Protein AF-A0A7D9HT99-F1 (afdb_monomer)

Structure (mmCIF, N/CA/C/O backbone):
data_AF-A0A7D9HT99-F1
#
_entry.id   AF-A0A7D9HT99-F1
#
loop_
_atom_site.group_PDB
_atom_site.id
_atom_site.type_symbol
_atom_site.label_atom_id
_atom_site.label_alt_id
_atom_site.label_comp_id
_atom_site.label_asym_id
_atom_site.label_entity_id
_atom_site.label_seq_id
_atom_site.pdbx_PDB_ins_code
_atom_site.Cartn_x
_atom_site.Cartn_y
_atom_site.Cartn_z
_atom_site.occupancy
_atom_site.B_iso_or_equiv
_atom_site.auth_seq_id
_atom_site.auth_comp_id
_atom_site.auth_asym_id
_atom_site.auth_atom_id
_atom_site.pdbx_PDB_model_num
ATOM 1 N N . MET A 1 1 ? -4.861 15.176 -26.074 1.00 65.81 1 MET A N 1
ATOM 2 C CA . MET A 1 1 ? -3.950 14.518 -27.042 1.00 65.81 1 MET A CA 1
ATOM 3 C C . MET A 1 1 ? -4.703 14.414 -28.364 1.00 65.81 1 MET A C 1
ATOM 5 O O . MET A 1 1 ? -5.918 14.499 -28.277 1.00 65.81 1 MET A O 1
ATOM 9 N N . PRO A 1 2 ? -4.042 14.356 -29.538 1.00 83.00 2 PRO A N 1
ATOM 10 C CA . PRO A 1 2 ? -4.743 14.162 -30.819 1.00 83.00 2 PRO A CA 1
ATOM 11 C C . PRO A 1 2 ? -5.580 12.874 -30.803 1.00 83.00 2 PRO A C 1
ATOM 13 O O . PRO A 1 2 ? -5.265 11.968 -30.028 1.00 83.00 2 PRO A O 1
ATOM 16 N N . ASP A 1 3 ? -6.618 12.802 -31.634 1.00 78.31 3 ASP A N 1
ATOM 17 C CA . ASP A 1 3 ? -7.576 11.690 -31.632 1.00 78.31 3 ASP A CA 1
ATOM 18 C C . ASP A 1 3 ? -7.168 10.576 -32.605 1.00 78.31 3 ASP A C 1
ATOM 20 O O . ASP A 1 3 ? -7.590 9.427 -32.445 1.00 78.31 3 ASP A O 1
ATOM 24 N N . ARG A 1 4 ? -6.332 10.886 -33.609 1.00 72.38 4 ARG A N 1
ATOM 25 C CA . ARG A 1 4 ? -5.836 9.915 -34.599 1.00 72.38 4 ARG A CA 1
ATOM 26 C C . ARG A 1 4 ? -4.344 10.105 -34.927 1.00 72.38 4 ARG A C 1
ATOM 28 O O . ARG A 1 4 ? -3.817 11.209 -34.765 1.00 72.38 4 ARG A O 1
ATOM 35 N N . PRO A 1 5 ? -3.651 9.051 -35.410 1.00 71.19 5 PRO A N 1
ATOM 36 C CA . PRO A 1 5 ? -2.285 9.167 -35.921 1.00 71.19 5 PRO A CA 1
ATOM 37 C C . PRO A 1 5 ? -2.169 10.227 -37.019 1.00 71.19 5 PRO A C 1
ATOM 39 O O . PRO A 1 5 ? -3.066 10.345 -37.853 1.00 71.19 5 PRO A O 1
ATOM 42 N N . TRP A 1 6 ? -1.056 10.964 -37.024 1.00 76.38 6 TRP A N 1
ATOM 43 C CA . TRP A 1 6 ? -0.695 11.973 -38.036 1.00 76.38 6 TRP A CA 1
ATOM 44 C C . TRP A 1 6 ? -1.570 13.233 -38.079 1.00 76.38 6 TRP A C 1
ATOM 46 O O . TRP A 1 6 ? -1.327 14.121 -38.890 1.00 76.38 6 TRP A O 1
ATOM 56 N N . GLU A 1 7 ? -2.540 13.368 -37.176 1.00 74.62 7 GLU A N 1
ATOM 57 C CA . GLU A 1 7 ? -3.384 14.564 -37.065 1.00 74.62 7 GLU A CA 1
ATOM 58 C C . GLU A 1 7 ? -2.599 15.779 -36.546 1.00 74.62 7 GLU A C 1
ATOM 60 O O . GLU A 1 7 ? -2.781 16.909 -36.999 1.00 74.62 7 GLU A O 1
ATOM 65 N N . LYS A 1 8 ? -1.697 15.550 -35.586 1.00 77.25 8 LYS A N 1
ATOM 66 C CA . LYS A 1 8 ? -0.827 16.585 -35.030 1.00 77.25 8 LYS A CA 1
ATOM 67 C C . LYS A 1 8 ? 0.590 16.067 -34.936 1.00 77.25 8 LYS A C 1
ATOM 69 O O . LYS A 1 8 ? 0.859 15.073 -34.268 1.00 77.25 8 LYS A O 1
ATOM 74 N N . VAL A 1 9 ? 1.511 16.800 -35.537 1.00 83.06 9 VAL A N 1
ATOM 75 C CA . VAL A 1 9 ? 2.904 16.390 -35.666 1.00 83.06 9 VAL A CA 1
ATOM 76 C C . VAL A 1 9 ? 3.808 17.488 -35.111 1.00 83.06 9 VAL A C 1
ATOM 78 O O . VAL A 1 9 ? 3.486 18.674 -35.180 1.00 83.06 9 VAL A O 1
ATOM 81 N N . LYS A 1 10 ? 4.920 17.090 -34.496 1.00 82.19 10 LYS A N 1
ATOM 82 C CA . LYS A 1 10 ? 5.995 17.986 -34.060 1.00 82.19 10 LYS A CA 1
ATOM 83 C C . LYS A 1 10 ? 7.161 17.826 -35.011 1.00 82.19 10 LYS A C 1
ATOM 85 O O . LYS A 1 10 ? 7.625 16.712 -35.205 1.00 82.19 10 LYS A O 1
ATOM 90 N N . VAL A 1 11 ? 7.622 18.933 -35.564 1.00 85.12 11 VAL A N 1
ATOM 91 C CA . VAL A 1 11 ? 8.713 18.951 -36.532 1.00 85.12 11 VAL A CA 1
ATOM 92 C C . VAL A 1 11 ? 9.866 19.739 -35.936 1.00 85.12 11 VAL A C 1
ATOM 94 O O . VAL A 1 11 ? 9.637 20.811 -35.377 1.00 85.12 11 VAL A O 1
ATOM 97 N N . ASP A 1 12 ? 11.075 19.203 -36.038 1.00 86.88 12 ASP A N 1
ATOM 98 C CA . ASP A 1 12 ? 12.291 19.862 -35.573 1.00 86.88 12 ASP A CA 1
ATOM 99 C C . ASP A 1 12 ? 13.467 19.577 -36.514 1.00 86.88 12 ASP A C 1
ATOM 101 O O . ASP A 1 12 ? 13.464 18.588 -37.251 1.00 86.88 12 ASP A O 1
ATOM 105 N N . PHE A 1 13 ? 14.477 20.443 -36.489 1.00 83.06 13 PHE A N 1
ATOM 106 C CA . PHE A 1 13 ? 15.716 20.264 -37.238 1.00 83.06 13 PHE A CA 1
ATOM 107 C C . PHE A 1 13 ? 16.875 20.014 -36.281 1.00 83.06 13 PHE A C 1
ATOM 109 O O . PHE A 1 13 ? 17.112 20.776 -35.349 1.00 83.06 13 PHE A O 1
ATOM 116 N N . TYR A 1 14 ? 17.661 18.986 -36.571 1.00 81.38 14 TYR A N 1
ATOM 117 C CA . TYR A 1 14 ? 18.903 18.700 -35.875 1.00 81.38 14 TYR A CA 1
ATOM 118 C C . TYR A 1 14 ? 20.095 18.937 -36.807 1.00 81.38 14 TYR A C 1
ATOM 120 O O . TYR A 1 14 ? 20.209 18.316 -37.864 1.00 81.38 14 TYR A O 1
ATOM 128 N N . GLY A 1 15 ? 20.978 19.866 -36.444 1.00 78.50 15 GLY A N 1
ATOM 129 C CA . GLY A 1 15 ? 22.187 20.178 -37.207 1.00 78.50 15 GLY A CA 1
ATOM 130 C C . GLY A 1 15 ? 22.701 21.603 -36.968 1.00 78.50 15 GLY A C 1
ATOM 131 O O . GLY A 1 15 ? 22.099 22.345 -36.191 1.00 78.50 15 GLY A O 1
ATOM 132 N N . PRO A 1 16 ? 23.790 22.007 -37.648 1.00 77.81 16 PRO A N 1
ATOM 133 C CA . PRO A 1 16 ? 24.484 21.279 -38.719 1.00 77.81 16 PRO A CA 1
ATOM 134 C C . PRO A 1 16 ? 25.372 20.138 -38.200 1.00 77.81 16 PRO A C 1
ATOM 136 O O . PRO A 1 16 ? 26.121 20.311 -37.243 1.00 77.81 16 PRO A O 1
ATOM 139 N N . LEU A 1 17 ? 25.304 18.970 -38.847 1.00 79.56 17 LEU A N 1
ATOM 140 C CA . LEU A 1 17 ? 26.241 17.870 -38.600 1.00 79.56 17 LEU A CA 1
ATOM 141 C C . LEU A 1 17 ? 27.616 18.192 -39.223 1.00 79.56 17 LEU A C 1
ATOM 143 O O . LEU A 1 17 ? 27.673 18.983 -40.166 1.00 79.56 17 LEU A O 1
ATOM 147 N N . PRO A 1 18 ? 28.716 17.544 -38.786 1.00 74.25 18 PRO A N 1
ATOM 148 C CA . PRO A 1 18 ? 30.053 17.735 -39.370 1.00 74.25 18 PRO A CA 1
ATOM 149 C C . PRO A 1 18 ? 30.126 17.499 -40.891 1.00 74.25 18 PRO A C 1
ATOM 151 O O . PRO A 1 18 ? 31.006 18.025 -41.560 1.00 74.25 18 PRO A O 1
ATOM 154 N N . SER A 1 19 ? 29.172 16.750 -41.456 1.00 75.81 19 SER A N 1
ATOM 155 C CA . SER A 1 19 ? 29.003 16.535 -42.901 1.00 75.81 19 SER A CA 1
ATOM 156 C C . SER A 1 19 ? 28.361 17.712 -43.655 1.00 75.81 19 SER A C 1
ATOM 158 O O . SER A 1 19 ? 28.217 17.656 -44.874 1.00 75.81 19 SER A O 1
ATOM 160 N N . GLY A 1 20 ? 27.930 18.769 -42.958 1.00 77.00 20 GLY A N 1
ATOM 161 C CA . GLY A 1 20 ? 27.192 19.898 -43.538 1.00 77.00 20 GLY A CA 1
ATOM 162 C C . GLY A 1 20 ? 25.727 19.583 -43.862 1.00 77.00 20 GLY A C 1
ATOM 163 O O . GLY A 1 20 ? 25.065 20.333 -44.582 1.00 77.00 20 GLY A O 1
ATOM 164 N N . HIS A 1 21 ? 25.211 18.462 -43.360 1.00 80.12 21 HIS A N 1
ATOM 165 C CA . HIS A 1 21 ? 23.814 18.067 -43.495 1.00 80.12 21 HIS A CA 1
ATOM 166 C C . HIS A 1 21 ? 23.011 18.401 -42.233 1.00 80.12 21 HIS A C 1
ATOM 168 O O . HIS A 1 21 ? 23.554 18.609 -41.149 1.00 80.12 21 HIS A O 1
ATOM 174 N N . TYR A 1 22 ? 21.699 18.451 -42.399 1.00 82.00 22 TYR A N 1
ATOM 175 C CA . TYR A 1 22 ? 20.697 18.660 -41.367 1.00 82.00 22 TYR A CA 1
ATOM 176 C C . TYR A 1 22 ? 19.759 17.465 -41.362 1.00 82.00 22 TYR A C 1
ATOM 178 O O . TYR A 1 22 ? 19.530 16.845 -42.395 1.00 82.00 22 TYR A O 1
ATOM 186 N N . VAL A 1 23 ? 19.192 17.159 -40.212 1.00 83.75 23 VAL A N 1
ATOM 187 C CA . VAL A 1 23 ? 18.234 16.076 -40.049 1.00 83.75 23 VAL A CA 1
ATOM 188 C C . VAL A 1 23 ? 16.892 16.693 -39.685 1.00 83.75 23 VAL A C 1
ATOM 190 O O . VAL A 1 23 ? 16.775 17.364 -38.666 1.00 83.75 23 VAL A O 1
ATOM 193 N N . LEU A 1 24 ? 15.892 16.503 -40.534 1.00 80.81 24 LEU A N 1
ATOM 194 C CA . LEU A 1 24 ? 14.505 16.848 -40.264 1.00 80.81 24 LEU A CA 1
ATOM 195 C C . LEU A 1 24 ? 13.869 15.693 -39.496 1.00 80.81 24 LEU A C 1
ATOM 197 O O . LEU A 1 24 ? 13.824 14.575 -39.999 1.00 80.81 24 LEU A O 1
ATOM 201 N N . VAL A 1 25 ? 13.388 15.963 -38.289 1.00 82.75 25 VAL A N 1
ATOM 202 C CA . VAL A 1 25 ? 12.711 14.987 -37.436 1.00 82.75 25 VAL A CA 1
ATOM 203 C C . VAL A 1 25 ? 11.245 15.368 -37.332 1.00 82.75 25 VAL A C 1
ATOM 205 O O . VAL A 1 25 ? 10.901 16.476 -36.928 1.00 82.75 25 VAL A O 1
ATOM 208 N N . VAL A 1 26 ? 10.376 14.428 -37.668 1.00 80.81 26 VAL A N 1
ATOM 209 C CA . VAL A 1 26 ? 8.928 14.584 -37.701 1.00 80.81 26 VAL A CA 1
ATOM 210 C C . VAL A 1 26 ? 8.340 13.551 -36.748 1.00 80.81 26 VAL A C 1
ATOM 212 O O . VAL A 1 26 ? 8.457 12.356 -36.970 1.00 80.81 26 VAL A O 1
ATOM 215 N N . ILE A 1 27 ? 7.744 13.988 -35.643 1.00 78.38 27 ILE A N 1
ATOM 216 C CA . ILE A 1 27 ? 7.216 13.100 -34.603 1.00 78.38 27 ILE A CA 1
ATOM 217 C C . ILE A 1 27 ? 5.704 13.240 -34.527 1.00 78.38 27 ILE A C 1
ATOM 219 O O . ILE A 1 27 ? 5.189 14.301 -34.159 1.00 78.38 27 ILE A O 1
ATOM 223 N N . ASP A 1 28 ? 4.992 12.147 -34.779 1.00 81.56 28 ASP A N 1
ATOM 224 C CA . ASP A 1 28 ? 3.552 12.085 -34.553 1.00 81.56 28 ASP A CA 1
ATOM 225 C C . ASP A 1 28 ? 3.233 12.241 -33.054 1.00 81.56 28 ASP A C 1
ATOM 227 O O . ASP A 1 28 ? 3.797 11.566 -32.186 1.00 81.56 28 ASP A O 1
ATOM 231 N N . CYS A 1 29 ? 2.332 13.163 -32.712 1.00 77.81 29 CYS A N 1
ATOM 232 C CA . CYS A 1 29 ? 1.949 13.409 -31.324 1.00 77.81 29 CYS A CA 1
ATOM 233 C C . CYS A 1 29 ? 1.012 12.338 -30.757 1.00 77.81 29 CYS A C 1
ATOM 235 O O . CYS A 1 29 ? 0.841 12.317 -29.537 1.00 77.81 29 CYS A O 1
ATOM 237 N N . TYR A 1 30 ? 0.414 11.488 -31.601 1.00 71.00 30 TYR A N 1
ATOM 238 C CA . TYR A 1 30 ? -0.406 10.358 -31.164 1.00 71.00 30 TYR A CA 1
ATOM 239 C C . TYR A 1 30 ? 0.446 9.112 -30.891 1.00 71.00 30 TYR A C 1
ATOM 241 O O . TYR A 1 30 ? 0.576 8.682 -29.748 1.00 71.00 30 TYR A O 1
ATOM 249 N N . SER A 1 31 ? 1.073 8.555 -31.931 1.00 77.62 31 SER A N 1
ATOM 250 C CA . SER A 1 31 ? 1.830 7.296 -31.852 1.00 77.62 31 SER A CA 1
ATOM 251 C C . SER A 1 31 ? 3.235 7.456 -31.272 1.00 77.62 31 SER A C 1
ATOM 253 O O . SER A 1 31 ? 3.877 6.468 -30.921 1.00 77.62 31 SER A O 1
ATOM 255 N N . ARG A 1 32 ? 3.731 8.698 -31.176 1.00 78.12 32 ARG A N 1
ATOM 256 C CA . ARG A 1 32 ? 5.125 9.022 -30.841 1.00 78.12 32 ARG A CA 1
ATOM 257 C C . ARG A 1 32 ? 6.151 8.437 -31.818 1.00 78.12 32 ARG A C 1
ATOM 259 O O . ARG A 1 32 ? 7.338 8.431 -31.499 1.00 78.12 32 ARG A O 1
ATOM 266 N N . PHE A 1 33 ? 5.707 7.990 -32.993 1.00 72.94 33 PHE A N 1
ATOM 267 C CA . PHE A 1 33 ? 6.567 7.469 -34.046 1.00 72.94 33 PHE A CA 1
ATOM 268 C C . PHE A 1 33 ? 7.360 8.616 -34.705 1.00 72.94 33 PHE A C 1
ATOM 270 O O . PHE A 1 33 ? 6.741 9.605 -35.114 1.00 72.94 33 PHE A O 1
ATOM 277 N N . PRO A 1 34 ? 8.705 8.534 -34.768 1.00 75.06 34 PRO A N 1
ATOM 278 C CA . PRO A 1 34 ? 9.535 9.515 -35.456 1.00 75.06 34 PRO A CA 1
ATOM 279 C C . PRO A 1 34 ? 9.834 9.095 -36.904 1.00 75.06 34 PRO A C 1
ATOM 281 O O . PRO A 1 34 ? 10.308 7.990 -37.156 1.00 75.06 34 PRO A O 1
ATOM 284 N N . GLU A 1 35 ? 9.632 10.010 -37.843 1.00 72.69 35 GLU A N 1
ATOM 285 C CA . GLU A 1 35 ? 10.101 9.936 -39.225 1.00 72.69 35 GLU A CA 1
ATOM 286 C C . GLU A 1 35 ? 11.243 10.941 -39.424 1.00 72.69 35 GLU A C 1
ATOM 288 O O . GLU A 1 35 ? 11.203 12.054 -38.894 1.00 72.69 35 GLU A O 1
ATOM 293 N N . VAL A 1 36 ? 12.307 10.527 -40.113 1.00 77.88 36 VAL A N 1
ATOM 294 C CA . VAL A 1 36 ? 13.567 11.275 -40.163 1.00 77.88 36 VAL A CA 1
ATOM 295 C C . VAL A 1 36 ? 14.078 11.377 -41.598 1.00 77.88 36 VAL A C 1
ATOM 297 O O . VAL A 1 36 ? 14.269 10.357 -42.256 1.00 77.88 36 VAL A O 1
ATOM 300 N N . GLU A 1 37 ? 14.358 12.596 -42.063 1.00 75.38 37 GLU A N 1
ATOM 301 C CA . GLU A 1 37 ? 14.901 12.871 -43.400 1.00 75.38 37 GLU A CA 1
ATOM 302 C C . GLU A 1 37 ? 16.197 13.696 -43.321 1.00 75.38 37 GLU A C 1
ATOM 304 O O . GLU A 1 37 ? 16.308 14.626 -42.526 1.00 75.38 37 GLU A O 1
ATOM 309 N N . THR A 1 38 ? 17.199 13.384 -44.151 1.00 77.62 38 THR A N 1
ATOM 310 C CA . THR A 1 38 ? 18.464 14.143 -44.193 1.00 77.62 38 THR A CA 1
ATOM 311 C C . THR A 1 38 ? 18.429 15.198 -45.298 1.00 77.62 38 THR A C 1
ATOM 313 O O . THR A 1 38 ? 18.282 14.878 -46.475 1.00 77.62 38 THR A O 1
ATOM 316 N N . LEU A 1 39 ? 18.625 16.464 -44.937 1.00 72.25 39 LEU A N 1
ATOM 317 C CA . LEU A 1 39 ? 18.566 17.623 -45.822 1.00 72.25 39 LEU A CA 1
ATOM 318 C C . LEU A 1 39 ? 19.915 18.341 -45.902 1.00 72.25 39 LEU A C 1
ATOM 320 O O . LEU A 1 39 ? 20.651 18.471 -44.932 1.00 72.25 39 LEU A O 1
ATOM 324 N N . LYS A 1 40 ? 20.223 18.915 -47.065 1.00 77.81 40 LYS A N 1
ATOM 325 C CA . LYS A 1 40 ? 21.413 19.771 -47.252 1.00 77.81 40 LYS A CA 1
ATOM 326 C C . LYS A 1 40 ? 21.191 21.219 -46.790 1.00 77.81 40 LYS A C 1
ATOM 328 O O . LYS A 1 40 ? 22.090 22.043 -46.903 1.00 77.81 40 LYS A O 1
ATOM 333 N N . SER A 1 41 ? 19.972 21.572 -46.379 1.00 76.12 41 SER A N 1
ATOM 334 C CA . SER A 1 41 ? 19.600 22.922 -45.948 1.00 76.12 41 SER A CA 1
ATOM 335 C C . SER A 1 41 ? 18.283 22.905 -45.175 1.00 76.12 41 SER A C 1
ATOM 337 O O . SER A 1 41 ? 17.376 22.161 -45.534 1.00 76.12 41 SER A O 1
ATOM 339 N N . ILE A 1 42 ? 18.165 23.787 -44.183 1.00 75.94 42 ILE A N 1
ATOM 340 C CA . ILE A 1 42 ? 16.939 24.046 -43.406 1.00 75.94 42 ILE A CA 1
ATOM 341 C C . ILE A 1 42 ? 15.972 25.027 -44.090 1.00 75.94 42 ILE A C 1
ATOM 343 O O . ILE A 1 42 ? 14.917 25.349 -43.551 1.00 75.94 42 ILE A O 1
ATOM 347 N N . SER A 1 43 ? 16.334 25.567 -45.260 1.00 76.19 43 SER A N 1
ATOM 348 C CA . SER A 1 43 ? 15.483 26.533 -45.958 1.00 76.19 43 SER A CA 1
ATOM 349 C C . SER A 1 43 ? 14.198 25.864 -46.448 1.00 76.19 43 SER A C 1
ATOM 351 O O . SER A 1 43 ? 14.258 24.888 -47.197 1.00 76.19 43 SER A O 1
ATOM 353 N N . ALA A 1 44 ? 13.039 26.443 -46.116 1.00 65.38 44 ALA A N 1
ATOM 354 C CA . ALA A 1 44 ? 11.726 25.932 -46.521 1.00 65.38 44 ALA A CA 1
ATOM 355 C C . ALA A 1 44 ? 11.622 25.686 -48.039 1.00 65.38 44 ALA A C 1
ATOM 357 O O . ALA A 1 44 ? 11.103 24.663 -48.472 1.00 65.38 44 ALA A O 1
ATOM 358 N N . LYS A 1 45 ? 12.211 26.562 -48.866 1.00 62.34 45 LYS A N 1
ATOM 359 C CA . LYS A 1 45 ? 12.228 26.415 -50.336 1.00 62.34 45 LYS A CA 1
ATOM 360 C C . LYS A 1 45 ? 12.972 25.166 -50.820 1.00 62.34 45 LYS A C 1
ATOM 362 O O . LYS A 1 45 ? 12.672 24.674 -51.900 1.00 62.34 45 LYS A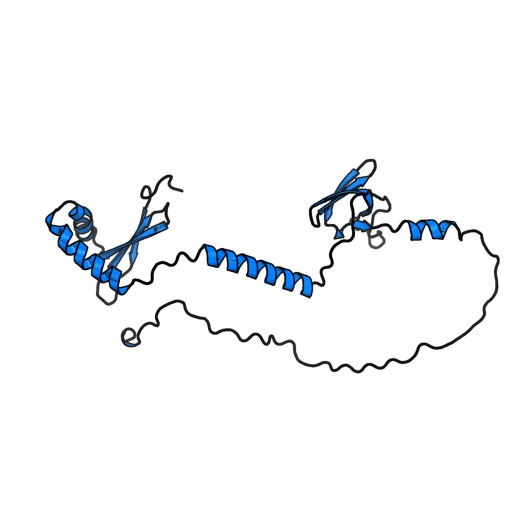 O 1
ATOM 367 N N . LYS A 1 46 ? 13.947 24.681 -50.046 1.00 64.06 46 LYS A N 1
ATOM 368 C CA . LYS A 1 46 ? 14.801 23.531 -50.379 1.00 64.06 46 LYS A CA 1
ATOM 369 C C . LYS A 1 46 ? 14.360 22.244 -49.673 1.00 64.06 46 LYS A C 1
ATOM 371 O O . LYS A 1 46 ? 14.678 21.174 -50.172 1.00 64.06 46 LYS A O 1
ATOM 376 N N . ALA A 1 47 ? 13.608 22.359 -48.575 1.00 59.75 47 ALA A N 1
ATOM 377 C CA . ALA A 1 47 ? 12.965 21.245 -47.874 1.00 59.75 47 ALA A CA 1
ATOM 378 C C . ALA A 1 47 ? 11.611 20.840 -48.498 1.00 59.75 47 ALA A C 1
ATOM 380 O O . ALA A 1 47 ? 11.250 19.672 -48.487 1.00 59.75 47 ALA A O 1
ATOM 381 N N . ASN A 1 48 ? 10.874 21.786 -49.092 1.00 55.59 48 ASN A N 1
ATOM 382 C CA . ASN A 1 48 ? 9.581 21.518 -49.733 1.00 55.59 48 ASN A CA 1
ATOM 383 C C . ASN A 1 48 ? 9.640 20.536 -50.932 1.00 55.59 48 ASN A C 1
ATOM 385 O O . ASN A 1 48 ? 8.770 19.674 -51.012 1.00 55.59 48 ASN A O 1
ATOM 389 N N . PRO A 1 49 ? 10.612 20.600 -51.867 1.00 50.28 49 PRO A N 1
ATOM 390 C CA . PRO A 1 49 ? 10.604 19.753 -53.066 1.00 50.28 49 PRO A CA 1
ATOM 391 C C . PRO A 1 49 ? 10.774 18.255 -52.782 1.00 50.28 49 PRO A C 1
ATOM 393 O O . PRO A 1 49 ? 10.248 17.439 -53.532 1.00 50.28 49 PRO A O 1
ATOM 396 N N . THR A 1 50 ? 11.477 17.881 -51.710 1.00 51.97 50 THR A N 1
ATOM 397 C CA . THR A 1 50 ? 11.626 16.481 -51.281 1.00 51.97 50 THR A CA 1
ATOM 398 C C . THR A 1 50 ? 10.315 15.903 -50.745 1.00 51.97 50 THR A C 1
ATOM 400 O O . THR A 1 50 ? 10.002 14.749 -51.028 1.00 51.97 50 THR A O 1
ATOM 403 N N . LEU A 1 51 ? 9.496 16.727 -50.083 1.00 50.94 51 LEU A N 1
ATOM 404 C CA . LEU A 1 51 ? 8.186 16.333 -49.552 1.00 50.94 51 LEU A CA 1
ATOM 405 C C . LEU A 1 51 ? 7.120 16.152 -50.655 1.00 50.94 51 LEU A C 1
ATOM 407 O O . LEU A 1 51 ? 6.255 15.290 -50.532 1.00 50.94 51 LEU A O 1
ATOM 411 N N . TYR A 1 52 ? 7.189 16.908 -51.762 1.00 45.47 52 TYR A N 1
ATOM 412 C CA . TYR A 1 52 ? 6.223 16.811 -52.876 1.00 45.47 52 TYR A CA 1
ATOM 413 C C . TYR A 1 52 ? 6.552 15.731 -53.927 1.00 45.47 52 TYR A C 1
ATOM 415 O O . TYR A 1 52 ? 5.698 15.391 -54.751 1.00 45.47 52 TYR A O 1
ATOM 423 N N . ASN A 1 53 ? 7.760 15.155 -53.911 1.00 50.03 53 ASN A N 1
ATOM 424 C CA . ASN A 1 53 ? 8.202 14.203 -54.941 1.00 50.03 53 ASN A CA 1
ATOM 425 C C . ASN A 1 53 ? 7.681 12.762 -54.748 1.00 50.03 53 ASN A C 1
ATOM 427 O O . ASN A 1 53 ? 8.023 11.869 -55.520 1.00 50.03 53 ASN A O 1
ATOM 431 N N . GLN A 1 54 ? 6.801 12.521 -53.770 1.00 48.72 54 GLN A N 1
ATOM 432 C CA . GLN A 1 54 ? 6.084 11.244 -53.628 1.00 48.72 54 GLN A CA 1
ATOM 433 C C . GLN A 1 54 ? 4.990 11.028 -54.698 1.00 48.72 54 GLN A C 1
ATOM 435 O O . GLN A 1 54 ? 4.310 10.006 -54.683 1.00 48.72 54 GLN A O 1
ATOM 440 N N . SER A 1 55 ? 4.822 11.959 -55.646 1.00 45.47 55 SER A N 1
ATOM 441 C CA . SER A 1 55 ? 3.843 11.864 -56.740 1.00 45.47 55 SER A CA 1
ATOM 442 C C . SER A 1 55 ? 4.439 11.545 -58.124 1.00 45.47 55 SER A C 1
ATOM 444 O O . SER A 1 55 ? 3.683 11.442 -59.088 1.00 45.47 55 SER A O 1
ATOM 446 N N . SER A 1 56 ? 5.762 11.338 -58.255 1.00 40.72 56 SER A N 1
ATOM 447 C CA . SER A 1 56 ? 6.391 10.984 -59.542 1.00 40.72 56 SER A CA 1
ATOM 448 C C . SER A 1 56 ? 6.766 9.486 -59.632 1.00 40.72 56 SER A C 1
ATOM 450 O O . SER A 1 56 ? 7.546 9.007 -58.798 1.00 40.72 56 SER A O 1
ATOM 452 N N . PRO A 1 57 ? 6.279 8.729 -60.644 1.00 42.84 57 PRO A N 1
ATOM 453 C CA . PRO A 1 57 ? 6.454 7.273 -60.735 1.00 42.84 57 PRO A CA 1
ATOM 454 C C . PRO A 1 57 ? 7.894 6.816 -61.019 1.00 42.84 57 PRO A C 1
ATOM 456 O O . PRO A 1 57 ? 8.217 5.645 -60.842 1.00 42.84 57 PRO A O 1
ATOM 459 N N . SER A 1 58 ? 8.787 7.711 -61.453 1.00 39.25 58 SER A N 1
ATOM 460 C CA . SER A 1 58 ? 10.182 7.361 -61.765 1.00 39.25 58 SER A CA 1
ATOM 461 C C . SER A 1 58 ? 11.089 7.276 -60.531 1.00 39.25 58 SER A C 1
ATOM 463 O O . SER A 1 58 ? 12.245 6.872 -60.638 1.00 39.25 58 SER A O 1
ATOM 465 N N . THR A 1 59 ? 10.588 7.647 -59.352 1.00 48.22 59 THR A N 1
ATOM 466 C CA . THR A 1 59 ? 11.376 7.735 -58.109 1.00 48.22 59 THR A CA 1
ATOM 467 C C . THR A 1 59 ? 11.300 6.476 -57.239 1.00 48.22 59 THR A C 1
ATOM 469 O O . THR A 1 59 ? 12.115 6.303 -56.330 1.00 48.22 59 THR A O 1
ATOM 472 N N . THR A 1 60 ? 10.400 5.541 -57.562 1.00 43.97 60 THR A N 1
ATOM 473 C CA . THR A 1 60 ? 10.175 4.303 -56.796 1.00 43.97 60 THR A CA 1
ATOM 474 C C . THR A 1 60 ? 11.400 3.382 -56.787 1.00 43.97 60 THR A C 1
ATOM 476 O O . THR A 1 60 ? 11.656 2.697 -55.798 1.00 43.97 60 THR A O 1
ATOM 479 N N . PHE A 1 61 ? 12.215 3.396 -57.849 1.00 37.78 61 PHE A N 1
ATOM 480 C CA . PHE A 1 61 ? 13.403 2.542 -57.937 1.00 37.78 61 PHE A CA 1
ATOM 481 C C . PHE A 1 61 ? 14.556 3.036 -57.048 1.00 37.78 61 PHE A C 1
ATOM 483 O O . PHE A 1 61 ? 15.238 2.229 -56.422 1.00 37.78 61 PHE A O 1
ATOM 490 N N . VAL A 1 62 ? 14.739 4.356 -56.924 1.00 42.84 62 VAL A N 1
ATOM 491 C CA . VAL A 1 62 ? 15.853 4.952 -56.161 1.00 42.84 62 VAL A CA 1
ATOM 492 C C . VAL A 1 62 ? 15.537 5.019 -54.663 1.00 42.84 62 VAL A C 1
ATOM 494 O O . VAL A 1 62 ? 16.410 4.720 -53.851 1.00 42.84 62 VAL A O 1
ATOM 497 N N . GLN A 1 63 ? 14.281 5.292 -54.280 1.00 42.59 63 GLN A N 1
ATOM 498 C CA . GLN A 1 63 ? 13.840 5.174 -52.879 1.00 42.59 63 GLN A CA 1
ATOM 499 C C . GLN A 1 63 ? 13.947 3.728 -52.373 1.00 42.59 63 GLN A C 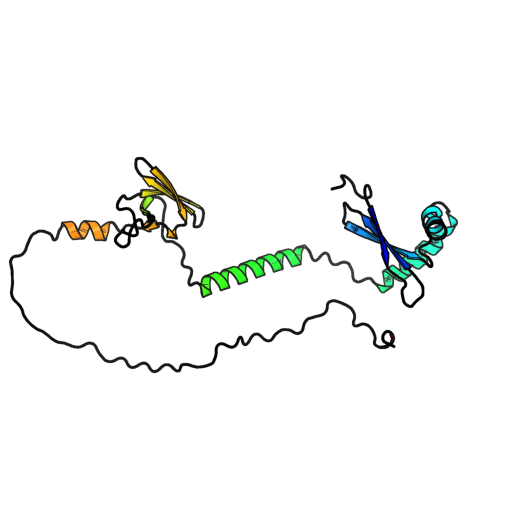1
ATOM 501 O O . GLN A 1 63 ? 14.424 3.497 -51.268 1.00 42.59 63 GLN A O 1
ATOM 506 N N . SER A 1 64 ? 13.600 2.740 -53.206 1.00 45.44 64 SER A N 1
ATOM 507 C CA . SER A 1 64 ? 13.748 1.314 -52.886 1.00 45.44 64 SER A CA 1
ATOM 508 C C . SER A 1 64 ? 15.198 0.909 -52.589 1.00 45.44 64 SER A C 1
ATOM 510 O O . SER A 1 64 ? 15.434 0.147 -51.656 1.00 45.44 64 SER A O 1
ATOM 512 N N . GLN A 1 65 ? 16.171 1.388 -53.371 1.00 45.81 65 GLN A N 1
ATOM 513 C CA . GLN A 1 65 ? 17.591 1.054 -53.180 1.00 45.81 65 GLN A CA 1
ATOM 514 C C . GLN A 1 65 ? 18.154 1.741 -51.923 1.00 45.81 65 GLN A C 1
ATOM 516 O O . GLN A 1 65 ? 18.733 1.076 -51.067 1.00 45.81 65 GLN A O 1
ATOM 521 N N . TYR A 1 66 ? 17.877 3.041 -51.752 1.00 43.97 66 TYR A N 1
ATOM 522 C CA . TYR A 1 66 ? 18.376 3.832 -50.620 1.00 43.97 66 TYR A CA 1
ATOM 523 C C . TYR A 1 66 ? 17.769 3.390 -49.274 1.00 43.97 66 TYR A C 1
ATOM 525 O O . TYR A 1 66 ? 18.467 3.298 -48.265 1.00 43.97 66 TYR A O 1
ATOM 533 N N . SER A 1 67 ? 16.478 3.033 -49.247 1.00 43.12 67 SER A N 1
ATOM 534 C CA . SER A 1 67 ? 15.826 2.486 -48.049 1.00 43.12 67 SER A CA 1
ATOM 535 C C . SER A 1 67 ? 16.279 1.060 -47.715 1.00 43.12 67 SER A C 1
ATOM 537 O O . SER A 1 67 ? 16.329 0.718 -46.535 1.00 43.12 67 SER A O 1
ATOM 539 N N . ARG A 1 68 ? 16.645 0.230 -48.706 1.00 46.22 68 ARG A N 1
ATOM 540 C CA . ARG A 1 68 ? 17.202 -1.117 -48.464 1.00 46.22 68 ARG A CA 1
ATOM 541 C C . ARG A 1 68 ? 18.619 -1.060 -47.895 1.00 46.22 68 ARG A C 1
ATOM 543 O O . ARG A 1 68 ? 18.920 -1.835 -46.994 1.00 46.22 68 ARG A O 1
ATOM 550 N N . GLU A 1 69 ? 19.465 -0.139 -48.357 1.00 46.84 69 GLU A N 1
ATOM 551 C CA . GLU A 1 69 ? 20.822 0.037 -47.814 1.00 46.84 69 GLU A CA 1
ATOM 552 C C . GLU A 1 69 ? 20.817 0.538 -46.362 1.00 46.84 69 GLU A C 1
ATOM 554 O O . GLU A 1 69 ? 21.549 0.008 -45.527 1.00 46.84 69 GLU A O 1
ATOM 559 N N . ILE A 1 70 ? 19.949 1.498 -46.017 1.00 46.53 70 ILE A N 1
ATOM 560 C CA . ILE A 1 70 ? 19.801 1.969 -44.628 1.00 46.53 70 ILE A CA 1
ATOM 561 C C . ILE A 1 70 ? 19.175 0.880 -43.740 1.00 46.53 70 ILE A C 1
ATOM 563 O O . ILE A 1 70 ? 19.613 0.695 -42.604 1.00 46.53 70 ILE A O 1
ATOM 567 N N . ALA A 1 71 ? 18.185 0.132 -44.242 1.00 50.72 71 ALA A N 1
ATOM 568 C CA . ALA A 1 71 ? 17.556 -0.947 -43.482 1.00 50.72 71 ALA A CA 1
ATOM 569 C C . ALA A 1 71 ? 18.546 -2.079 -43.170 1.00 50.72 71 ALA A C 1
ATOM 571 O O . ALA A 1 71 ? 18.621 -2.501 -42.021 1.00 50.72 71 ALA A O 1
ATOM 572 N N . ASN A 1 72 ? 19.348 -2.516 -44.147 1.00 50.72 72 ASN A N 1
ATOM 573 C CA . ASN A 1 72 ? 20.282 -3.640 -43.997 1.00 50.72 72 ASN A CA 1
ATOM 574 C C . ASN A 1 72 ? 21.463 -3.346 -43.056 1.00 50.72 72 ASN A C 1
ATOM 576 O O . ASN A 1 72 ? 21.985 -4.265 -42.432 1.00 50.72 72 ASN A O 1
ATOM 580 N N . ASN A 1 73 ? 21.863 -2.080 -42.913 1.00 52.53 73 ASN A N 1
ATOM 581 C CA . ASN A 1 73 ? 22.998 -1.699 -42.065 1.00 52.53 73 ASN A CA 1
ATOM 582 C C . ASN A 1 73 ? 22.607 -1.447 -40.596 1.00 52.53 73 ASN A C 1
ATOM 584 O O . ASN A 1 73 ? 23.481 -1.343 -39.736 1.00 52.53 73 ASN A O 1
ATOM 588 N N . TYR A 1 74 ? 21.305 -1.390 -40.291 1.00 47.91 74 TYR A N 1
ATOM 589 C CA . TYR A 1 74 ? 20.775 -1.201 -38.937 1.00 47.91 74 TYR A CA 1
ATOM 590 C C . TYR A 1 74 ? 19.675 -2.212 -38.577 1.00 47.91 74 TYR A C 1
ATOM 592 O O . TYR A 1 74 ? 18.850 -1.939 -37.703 1.00 47.91 74 TYR A O 1
ATOM 600 N N . THR A 1 75 ? 19.670 -3.406 -39.182 1.00 47.84 75 THR A N 1
ATOM 601 C CA . THR A 1 75 ? 18.817 -4.520 -38.738 1.00 47.84 75 THR A CA 1
ATOM 602 C C . THR A 1 75 ? 19.335 -5.128 -37.432 1.00 47.84 75 THR A C 1
ATOM 604 O O . THR A 1 75 ? 19.684 -6.304 -37.367 1.00 47.84 75 THR A O 1
ATOM 607 N N . ASN A 1 76 ? 19.333 -4.357 -36.348 1.00 56.09 76 ASN A N 1
ATOM 608 C CA . ASN A 1 76 ? 18.931 -4.978 -35.098 1.00 56.09 76 ASN A CA 1
ATOM 609 C C . ASN A 1 76 ? 17.414 -5.134 -35.221 1.00 56.09 76 ASN A C 1
ATOM 611 O O . ASN A 1 76 ? 16.732 -4.110 -35.332 1.00 56.09 76 ASN A O 1
ATOM 615 N N . PRO A 1 77 ? 16.856 -6.359 -35.268 1.00 60.38 77 PRO A N 1
ATOM 616 C CA . PRO A 1 77 ? 15.411 -6.504 -35.208 1.00 60.38 77 PRO A CA 1
ATOM 617 C C . PRO A 1 77 ? 14.950 -5.731 -33.975 1.00 60.38 77 PRO A C 1
ATOM 619 O O . PRO A 1 77 ? 15.530 -5.891 -32.900 1.00 60.38 77 PRO A O 1
ATOM 622 N N . LEU A 1 78 ? 13.970 -4.838 -34.132 1.00 57.34 78 LEU A N 1
ATOM 623 C CA . LEU A 1 78 ? 13.348 -4.149 -33.007 1.00 57.34 78 LEU A CA 1
ATOM 624 C C . LEU A 1 78 ? 12.685 -5.220 -32.137 1.00 57.34 78 LEU A C 1
ATOM 626 O O . LEU A 1 78 ? 11.516 -5.556 -32.315 1.00 57.34 78 LEU A O 1
ATOM 630 N N . VAL A 1 79 ? 13.459 -5.824 -31.233 1.00 60.22 79 VAL A N 1
ATOM 631 C CA . VAL A 1 79 ? 12.964 -6.834 -30.310 1.00 60.22 79 VAL A CA 1
ATOM 632 C C . VAL A 1 79 ? 12.020 -6.091 -29.384 1.00 60.22 79 VAL A C 1
ATOM 634 O O . VAL A 1 79 ? 12.446 -5.269 -28.568 1.00 60.22 79 VAL A O 1
ATOM 637 N N . ASN A 1 80 ? 10.723 -6.347 -29.535 1.00 64.50 80 ASN A N 1
ATOM 638 C CA . ASN A 1 80 ? 9.703 -5.828 -28.642 1.00 64.50 80 ASN A CA 1
ATOM 639 C C . ASN A 1 80 ? 9.869 -6.488 -27.262 1.00 64.50 80 ASN A C 1
ATOM 641 O O . ASN A 1 80 ? 9.169 -7.431 -26.903 1.00 64.50 80 ASN A O 1
ATOM 645 N N . ARG A 1 81 ? 10.828 -5.986 -26.476 1.00 65.69 81 ARG A N 1
ATOM 646 C CA . ARG A 1 81 ? 11.149 -6.452 -25.119 1.00 65.69 81 ARG A CA 1
ATOM 647 C C . ARG A 1 81 ? 10.123 -5.998 -24.082 1.00 65.69 81 ARG A C 1
ATOM 649 O O . ARG A 1 81 ? 10.394 -6.065 -22.889 1.00 65.69 81 ARG A O 1
ATOM 656 N N . HIS A 1 82 ? 8.947 -5.518 -24.491 1.00 71.06 82 HIS A N 1
ATOM 657 C CA . HIS A 1 82 ? 7.948 -5.005 -23.558 1.00 71.06 82 HIS A CA 1
ATOM 658 C C . HIS A 1 82 ? 7.498 -6.078 -22.557 1.00 71.06 82 HIS A C 1
ATOM 660 O O . HIS A 1 82 ? 7.425 -5.805 -21.361 1.00 71.06 82 HIS A O 1
ATOM 666 N N . SER A 1 83 ? 7.302 -7.318 -23.018 1.00 74.75 83 SER A N 1
ATOM 667 C CA . SER A 1 83 ? 6.962 -8.451 -22.144 1.00 74.75 83 SER A CA 1
ATOM 668 C C . SER A 1 83 ? 8.086 -8.787 -21.155 1.00 74.75 83 SER A C 1
ATOM 670 O O . SER A 1 83 ? 7.829 -9.039 -19.980 1.00 74.75 83 SER A O 1
ATOM 672 N N . GLU A 1 84 ? 9.341 -8.763 -21.608 1.00 77.94 84 GLU A N 1
ATOM 673 C CA . GLU A 1 84 ? 10.513 -9.034 -20.767 1.00 77.94 84 GLU A CA 1
ATOM 674 C C . GLU A 1 84 ? 10.722 -7.922 -19.724 1.00 77.94 84 GLU A C 1
ATOM 676 O O . GLU A 1 84 ? 10.956 -8.189 -18.546 1.00 77.94 84 GLU A O 1
ATOM 681 N N . ALA A 1 85 ? 10.548 -6.661 -20.128 1.00 78.69 85 ALA A N 1
ATOM 682 C CA . ALA A 1 85 ? 10.614 -5.508 -19.239 1.00 78.69 85 ALA A CA 1
ATOM 683 C C . ALA A 1 85 ? 9.534 -5.565 -18.145 1.00 78.69 85 ALA A C 1
ATOM 685 O O . ALA A 1 85 ? 9.833 -5.299 -16.980 1.00 78.69 85 ALA A O 1
ATOM 686 N N . GLN A 1 86 ? 8.304 -5.967 -18.488 1.00 81.31 86 GLN A N 1
ATOM 687 C CA . GLN A 1 86 ? 7.228 -6.166 -17.512 1.00 81.31 86 GLN A CA 1
ATOM 688 C C . GLN A 1 86 ? 7.557 -7.286 -16.509 1.00 81.31 86 GLN A C 1
ATOM 690 O O . GLN A 1 86 ? 7.372 -7.101 -15.302 1.00 81.31 86 GLN A O 1
ATOM 695 N N . ALA A 1 87 ? 8.096 -8.418 -16.977 1.00 82.06 87 ALA A N 1
ATOM 696 C CA . ALA A 1 87 ? 8.516 -9.521 -16.111 1.00 82.06 87 ALA A CA 1
ATOM 697 C C . ALA A 1 87 ? 9.640 -9.096 -15.145 1.00 82.06 87 ALA A C 1
ATOM 699 O O . ALA A 1 87 ? 9.548 -9.322 -13.933 1.00 82.06 87 ALA A O 1
ATOM 700 N N . ASN A 1 88 ? 10.653 -8.391 -15.656 1.00 87.94 88 ASN A N 1
ATOM 701 C CA . ASN A 1 88 ? 11.754 -7.848 -14.859 1.00 87.94 88 ASN A CA 1
ATOM 702 C C . ASN A 1 88 ? 11.258 -6.835 -13.818 1.00 87.94 88 ASN A C 1
ATOM 704 O O . ASN A 1 88 ? 11.704 -6.853 -12.668 1.00 87.94 88 ASN A O 1
ATOM 708 N N . GLN A 1 89 ? 10.293 -5.985 -14.182 1.00 90.50 89 GLN A N 1
ATOM 709 C CA . GLN A 1 89 ? 9.689 -5.023 -13.262 1.00 90.50 89 GLN A CA 1
ATOM 710 C C . GLN A 1 89 ? 8.973 -5.720 -12.096 1.00 90.50 89 GLN A C 1
ATOM 712 O O . GLN A 1 89 ? 9.113 -5.280 -10.954 1.00 90.50 89 GLN A O 1
ATOM 717 N N . GLY A 1 90 ? 8.241 -6.811 -12.349 1.00 89.88 90 GLY A N 1
ATOM 718 C CA . GLY A 1 90 ? 7.605 -7.615 -11.298 1.00 89.88 90 GLY A CA 1
ATOM 719 C C . GLY A 1 90 ? 8.626 -8.168 -10.301 1.00 89.88 90 GLY A C 1
ATOM 720 O O . GLY A 1 90 ? 8.557 -7.870 -9.107 1.00 89.88 90 GLY A O 1
ATOM 721 N N . GLN A 1 91 ? 9.650 -8.863 -10.807 1.00 91.88 91 GLN A N 1
ATOM 722 C CA . GLN A 1 91 ? 10.707 -9.442 -9.973 1.00 91.88 91 GLN A CA 1
ATOM 723 C C . GLN A 1 91 ? 11.473 -8.386 -9.163 1.00 91.88 91 GLN A C 1
ATOM 725 O O . GLN A 1 91 ? 11.799 -8.610 -7.995 1.00 91.88 91 GLN A O 1
ATOM 730 N N . GLN A 1 92 ? 11.764 -7.221 -9.753 1.00 92.25 92 GLN A N 1
ATOM 731 C CA . GLN A 1 92 ? 12.433 -6.131 -9.039 1.00 92.25 92 GLN A CA 1
ATOM 732 C C . GLN A 1 92 ? 11.558 -5.547 -7.923 1.00 92.25 92 GLN A C 1
ATOM 734 O O . GLN A 1 92 ? 12.070 -5.264 -6.837 1.00 92.25 92 GLN A O 1
ATOM 739 N N . ARG A 1 93 ? 10.241 -5.413 -8.142 1.00 94.25 93 ARG A N 1
ATOM 740 C CA . ARG A 1 93 ? 9.296 -4.963 -7.105 1.00 94.25 93 ARG A CA 1
ATOM 741 C C . ARG A 1 93 ? 9.226 -5.952 -5.944 1.00 94.25 93 ARG A C 1
ATOM 743 O O . ARG A 1 93 ? 9.258 -5.518 -4.792 1.00 94.25 93 ARG A O 1
ATOM 750 N N . ASP A 1 94 ? 9.204 -7.251 -6.228 1.00 95.19 94 ASP A N 1
ATOM 751 C CA . ASP A 1 94 ? 9.181 -8.291 -5.194 1.00 95.19 94 ASP A CA 1
ATOM 752 C C . ASP A 1 94 ? 10.480 -8.324 -4.383 1.00 95.19 94 ASP A C 1
ATOM 754 O O . ASP A 1 94 ? 10.434 -8.332 -3.151 1.00 95.19 94 ASP A O 1
ATOM 758 N N . LYS A 1 95 ? 11.645 -8.231 -5.041 1.00 96.38 95 LYS A N 1
ATOM 759 C CA . LYS A 1 95 ? 12.951 -8.112 -4.367 1.00 96.38 95 LYS A CA 1
ATOM 760 C C . LYS A 1 95 ? 13.016 -6.871 -3.473 1.00 96.38 95 LYS A C 1
ATOM 762 O O . LYS A 1 95 ? 13.440 -6.961 -2.319 1.00 96.38 95 LYS A O 1
ATOM 767 N N . ALA A 1 96 ? 12.565 -5.719 -3.974 1.00 96.25 96 ALA A N 1
ATOM 768 C CA . ALA A 1 96 ? 12.536 -4.476 -3.206 1.00 96.25 96 ALA A CA 1
ATOM 769 C C . ALA A 1 96 ? 11.609 -4.577 -1.982 1.00 96.25 96 ALA A C 1
ATOM 771 O O . ALA A 1 96 ? 11.975 -4.120 -0.896 1.00 96.25 96 ALA A O 1
ATOM 772 N N . LYS A 1 97 ? 10.442 -5.219 -2.136 1.00 95.50 97 LYS A N 1
ATOM 773 C CA . LYS A 1 97 ? 9.505 -5.492 -1.041 1.00 95.50 97 LYS A CA 1
ATOM 774 C C . LYS A 1 97 ? 10.133 -6.399 0.019 1.00 95.50 97 LYS A C 1
ATOM 776 O O . LYS A 1 97 ? 10.171 -6.014 1.183 1.00 95.50 97 LYS A O 1
ATOM 781 N N . GLN A 1 98 ? 10.689 -7.547 -0.377 1.00 95.81 98 GLN A N 1
ATOM 782 C CA . GLN A 1 98 ? 11.340 -8.490 0.542 1.00 95.81 98 GLN A CA 1
ATOM 783 C C . GLN A 1 98 ? 12.496 -7.837 1.311 1.00 95.81 98 GLN A C 1
ATOM 785 O O . GLN A 1 98 ? 12.609 -8.010 2.524 1.00 95.81 98 GLN A O 1
ATOM 790 N N . TYR A 1 99 ? 13.327 -7.037 0.632 1.00 96.44 99 TYR A N 1
ATOM 791 C CA . TYR A 1 99 ? 14.401 -6.281 1.279 1.00 96.44 99 TYR A CA 1
ATOM 792 C C . TYR A 1 99 ? 13.857 -5.285 2.310 1.00 96.44 99 TYR A C 1
ATOM 794 O O . TYR A 1 99 ? 14.356 -5.221 3.435 1.00 96.44 99 TYR A O 1
ATOM 802 N N . ALA A 1 100 ? 12.827 -4.515 1.945 1.00 96.06 100 ALA A N 1
ATOM 803 C CA . ALA A 1 100 ? 12.215 -3.543 2.842 1.00 96.06 100 ALA A CA 1
ATOM 804 C C . ALA A 1 100 ? 11.586 -4.212 4.074 1.00 96.06 100 ALA A C 1
ATOM 806 O O . ALA A 1 100 ? 11.812 -3.736 5.189 1.00 96.06 100 ALA A O 1
ATOM 807 N N . ASP A 1 101 ? 10.860 -5.315 3.880 1.00 95.12 101 ASP A N 1
ATOM 808 C CA . ASP A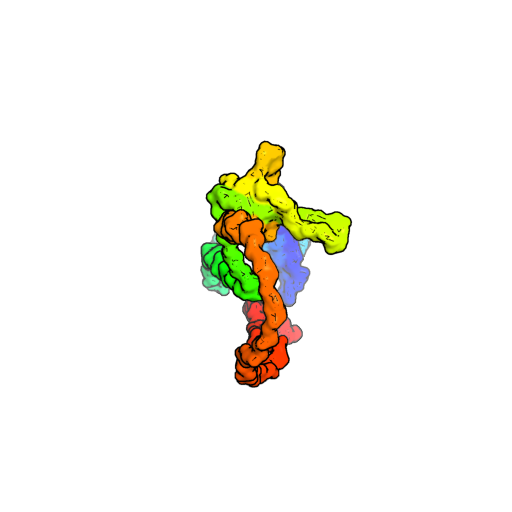 1 101 ? 10.195 -6.069 4.945 1.00 95.12 101 ASP A CA 1
ATOM 809 C C . ASP A 1 101 ? 11.217 -6.717 5.889 1.00 95.12 101 ASP A C 1
ATOM 811 O O . ASP A 1 101 ? 11.118 -6.536 7.104 1.00 95.12 101 ASP A O 1
ATOM 815 N N . LYS A 1 102 ? 12.262 -7.370 5.355 1.00 95.19 102 LYS A N 1
ATOM 816 C CA . LYS A 1 102 ? 13.352 -7.959 6.155 1.00 95.19 102 LYS A CA 1
ATOM 817 C C . LYS A 1 102 ? 14.100 -6.892 6.952 1.00 95.19 102 LYS A C 1
ATOM 819 O O . LYS A 1 102 ? 14.286 -7.045 8.154 1.00 95.19 102 LYS A O 1
ATOM 824 N N . ARG A 1 103 ? 14.480 -5.777 6.314 1.00 95.75 103 ARG A N 1
ATOM 825 C CA . ARG A 1 103 ? 15.213 -4.680 6.973 1.00 95.75 103 ARG A CA 1
ATOM 826 C C . ARG A 1 103 ? 14.398 -4.010 8.081 1.00 95.75 103 ARG A C 1
ATOM 828 O O . ARG A 1 103 ? 14.967 -3.546 9.064 1.00 95.75 103 ARG A O 1
ATOM 835 N N . ARG A 1 104 ? 13.076 -3.920 7.915 1.00 93.56 104 ARG A N 1
ATOM 836 C CA . ARG A 1 104 ? 12.159 -3.336 8.907 1.00 93.56 104 ARG A CA 1
ATOM 837 C C . ARG A 1 104 ? 11.599 -4.365 9.891 1.00 93.56 104 ARG A C 1
ATOM 839 O O . ARG A 1 104 ? 10.804 -3.977 10.741 1.00 93.56 104 ARG A O 1
ATOM 846 N N . HIS A 1 105 ? 11.996 -5.636 9.788 1.00 93.38 105 HIS A N 1
ATOM 847 C CA . HIS A 1 105 ? 11.461 -6.742 10.587 1.00 93.38 105 HIS A CA 1
ATOM 848 C C . HIS A 1 105 ? 9.923 -6.798 10.560 1.00 93.38 105 HIS A C 1
ATOM 850 O O . HIS A 1 105 ? 9.273 -7.015 11.584 1.00 93.38 105 HIS A O 1
ATOM 856 N N . ALA A 1 106 ? 9.328 -6.555 9.388 1.00 90.94 106 ALA A N 1
ATOM 857 C CA . ALA A 1 106 ? 7.883 -6.575 9.224 1.00 90.94 106 ALA A CA 1
ATOM 858 C C . ALA A 1 106 ? 7.343 -7.982 9.522 1.00 90.94 106 ALA A C 1
ATOM 860 O O . ALA A 1 106 ? 7.803 -8.971 8.954 1.00 90.94 106 ALA A O 1
ATOM 861 N N . ARG A 1 107 ? 6.354 -8.071 10.415 1.00 89.25 107 ARG A N 1
ATOM 862 C CA . ARG A 1 107 ? 5.654 -9.317 10.749 1.00 89.25 107 ARG A CA 1
ATOM 863 C C . ARG A 1 107 ? 4.202 -9.235 10.275 1.00 89.25 107 ARG A C 1
ATOM 865 O O . ARG A 1 107 ? 3.599 -8.163 10.394 1.00 89.25 107 ARG A O 1
ATOM 872 N N . PRO A 1 108 ? 3.620 -10.329 9.758 1.00 89.38 108 PRO A N 1
ATOM 873 C CA . PRO A 1 108 ? 2.200 -10.351 9.435 1.00 89.38 108 PRO A CA 1
ATOM 874 C C . PRO A 1 108 ? 1.359 -10.191 10.710 1.00 89.38 108 PRO A C 1
ATOM 876 O O . PRO A 1 108 ? 1.726 -10.667 11.785 1.00 89.38 108 PRO A O 1
ATOM 879 N N . SER A 1 109 ? 0.219 -9.511 10.602 1.00 90.62 109 SER A N 1
ATOM 880 C CA . SER A 1 109 ? -0.714 -9.338 11.719 1.00 90.62 109 SER A CA 1
ATOM 881 C C . SER A 1 109 ? -1.556 -10.597 11.947 1.00 90.62 109 SER A C 1
ATOM 883 O O . SER A 1 109 ? -2.201 -11.064 11.014 1.00 90.62 109 SER A O 1
ATOM 885 N N . ASN A 1 110 ? -1.643 -11.082 13.189 1.00 91.12 110 ASN A N 1
ATOM 886 C CA . ASN A 1 110 ? -2.498 -12.212 13.594 1.00 91.12 110 ASN A CA 1
ATOM 887 C C . ASN A 1 110 ? -3.910 -11.766 14.050 1.00 91.12 110 ASN A C 1
ATOM 889 O O . ASN A 1 110 ? -4.443 -12.260 15.042 1.00 91.12 110 ASN A O 1
ATOM 893 N N . ILE A 1 111 ? -4.486 -10.763 13.381 1.00 94.00 111 ILE A N 1
ATOM 894 C CA . ILE A 1 111 ? -5.846 -10.279 13.664 1.00 94.00 111 ILE A CA 1
ATOM 895 C C . ILE A 1 111 ? -6.795 -10.984 12.700 1.00 94.00 111 ILE A C 1
ATOM 897 O O . ILE A 1 111 ? -6.550 -10.981 11.493 1.00 94.00 111 ILE A O 1
ATOM 901 N N . LYS A 1 112 ? -7.867 -11.574 13.226 1.00 94.06 112 LYS A N 1
ATOM 902 C CA . LYS A 1 112 ? -8.906 -12.271 12.465 1.00 94.06 112 LYS A CA 1
ATOM 903 C C . LYS A 1 112 ? -10.255 -11.573 12.641 1.00 94.06 112 LYS A C 1
ATOM 905 O O . LYS A 1 112 ? -10.457 -10.800 13.576 1.00 94.06 112 LYS A O 1
ATOM 910 N N . VAL A 1 113 ? -11.177 -11.828 11.715 1.00 96.12 113 VAL A N 1
ATOM 911 C CA . VAL A 1 113 ? -12.567 -11.363 11.833 1.00 96.12 113 VAL A CA 1
ATOM 912 C C . VAL A 1 113 ? -13.199 -12.014 13.068 1.00 96.12 113 VAL A C 1
ATOM 914 O O . VAL A 1 113 ? -12.982 -13.197 13.312 1.00 96.12 113 VAL A O 1
ATOM 917 N N . GLY A 1 114 ? -13.925 -11.231 13.865 1.00 94.50 114 GLY A N 1
ATOM 918 C CA . GLY A 1 114 ? -14.512 -11.646 15.143 1.00 94.50 114 GLY A CA 1
ATOM 919 C C . GLY A 1 114 ? -13.612 -11.456 16.371 1.00 94.50 114 GLY A C 1
ATOM 920 O O . GLY A 1 114 ? -14.108 -11.524 17.496 1.00 94.50 114 GLY A O 1
ATOM 921 N N . ASP A 1 115 ? -12.316 -11.165 16.198 1.00 94.94 115 ASP A N 1
ATOM 922 C CA . ASP A 1 115 ? -11.429 -10.882 17.332 1.00 94.94 115 ASP A CA 1
ATOM 923 C C . ASP A 1 115 ? -11.847 -9.593 18.063 1.00 94.94 115 ASP A C 1
ATOM 925 O O . ASP A 1 115 ? -12.241 -8.602 17.440 1.00 94.94 115 ASP A O 1
ATOM 929 N N . GLN A 1 116 ? -11.694 -9.592 19.392 1.00 94.44 116 GLN A N 1
ATOM 930 C CA . GLN A 1 116 ? -11.813 -8.388 20.216 1.00 94.44 116 GLN A CA 1
ATOM 931 C C . GLN A 1 116 ? -10.488 -7.622 20.202 1.00 94.44 116 GLN A C 1
ATOM 933 O O . GLN A 1 116 ? -9.423 -8.176 20.496 1.00 94.44 116 GLN A O 1
ATOM 938 N N . VAL A 1 117 ? -10.544 -6.340 19.856 1.00 95.25 117 VAL A N 1
ATOM 939 C CA . VAL A 1 117 ? -9.368 -5.479 19.713 1.00 95.25 117 VAL A CA 1
ATOM 940 C C . VAL A 1 117 ? -9.574 -4.133 20.404 1.00 95.25 117 VAL A C 1
ATOM 942 O O . VAL A 1 117 ? -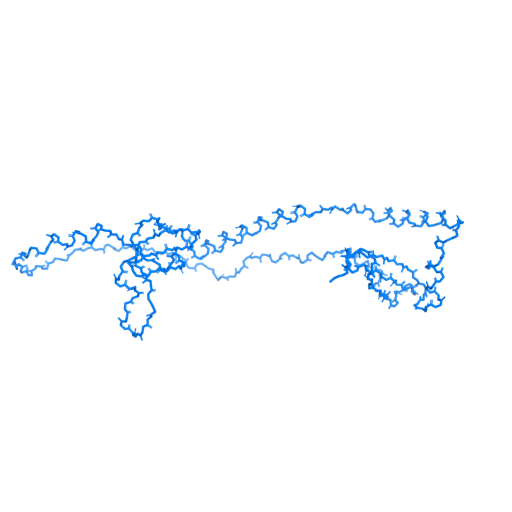10.658 -3.558 20.368 1.00 95.25 117 VAL A O 1
ATOM 945 N N . LEU A 1 118 ? -8.510 -3.593 20.999 1.00 95.50 118 LEU A N 1
ATOM 946 C CA . LEU A 1 118 ? -8.457 -2.204 21.455 1.00 95.50 118 LEU A CA 1
ATOM 947 C C . LEU A 1 118 ? -7.887 -1.308 20.359 1.00 95.50 118 LEU A C 1
ATOM 949 O O . LEU A 1 118 ? -6.971 -1.705 19.635 1.00 95.50 118 LEU A O 1
ATOM 953 N N . VAL A 1 119 ? -8.376 -0.074 20.284 1.00 95.81 119 VAL A N 1
ATOM 954 C CA . VAL A 1 119 ? -7.971 0.909 19.274 1.00 95.81 119 VAL A CA 1
ATOM 955 C C . VAL A 1 119 ? -6.998 1.915 19.876 1.00 95.81 119 VAL A C 1
ATOM 957 O O . VAL A 1 119 ? -7.207 2.428 20.972 1.00 95.81 119 VAL A O 1
ATOM 960 N N . LYS A 1 120 ? -5.909 2.216 19.166 1.00 95.81 120 LYS A N 1
ATOM 961 C CA . LYS A 1 120 ? -4.942 3.237 19.579 1.00 95.81 120 LYS A CA 1
ATOM 962 C C . LYS A 1 120 ? -5.596 4.620 19.545 1.00 95.81 120 LYS A C 1
ATOM 964 O O . LYS A 1 120 ? -6.103 5.033 18.502 1.00 95.81 120 LYS A O 1
ATOM 969 N N . GLN A 1 121 ? -5.541 5.346 20.657 1.00 93.81 121 GLN A N 1
ATOM 970 C CA . GLN A 1 121 ? -6.118 6.686 20.775 1.00 93.81 121 GLN A CA 1
ATOM 971 C C . GLN A 1 121 ? -5.056 7.776 20.602 1.00 93.81 121 GLN A C 1
ATOM 973 O O . GLN A 1 121 ? -3.857 7.549 20.784 1.00 93.81 121 GLN A O 1
ATOM 978 N N . GLN A 1 122 ? -5.492 8.976 20.226 1.00 92.38 122 GLN A N 1
ATOM 979 C CA . GLN A 1 122 ? -4.609 10.138 20.208 1.00 92.38 122 GLN A CA 1
ATOM 980 C C . GLN A 1 122 ? -4.242 10.527 21.643 1.00 92.38 122 GLN A C 1
ATOM 982 O O . GLN A 1 122 ? -5.111 10.621 22.511 1.00 92.38 122 GLN A O 1
ATOM 987 N N . LYS A 1 123 ? -2.950 10.764 21.893 1.00 92.38 123 LYS A N 1
ATOM 988 C CA . LYS A 1 123 ? -2.475 11.210 23.204 1.00 92.38 123 LYS A CA 1
ATOM 989 C C . LYS A 1 123 ? -2.905 12.654 23.441 1.00 92.38 123 LYS A C 1
ATOM 991 O O . LYS A 1 123 ? -2.477 13.537 22.707 1.00 92.38 123 LYS A O 1
ATOM 996 N N . ARG A 1 124 ? -3.726 12.892 24.465 1.00 91.81 124 ARG A N 1
ATOM 997 C CA . ARG A 1 124 ? -4.143 14.249 24.870 1.00 91.81 124 ARG A CA 1
ATOM 998 C C . ARG A 1 124 ? -3.159 14.894 25.846 1.00 91.81 124 ARG A C 1
ATOM 1000 O O . ARG A 1 124 ? -2.977 16.102 25.830 1.00 91.81 124 ARG A O 1
ATOM 1007 N N . ASN A 1 125 ? -2.520 14.090 26.691 1.00 94.06 125 ASN A N 1
ATOM 1008 C CA . ASN A 1 125 ? -1.558 14.531 27.702 1.00 94.06 125 ASN A CA 1
ATOM 1009 C C . ASN A 1 125 ? -0.488 13.444 27.949 1.00 94.06 125 ASN A C 1
ATOM 1011 O O . ASN A 1 125 ? -0.585 12.332 27.421 1.00 94.06 125 ASN A O 1
ATOM 1015 N N . LYS A 1 126 ? 0.538 13.744 28.761 1.00 91.25 126 LYS A N 1
ATOM 1016 C CA . LYS A 1 126 ? 1.667 12.824 29.024 1.00 91.25 126 LYS A CA 1
ATOM 1017 C C . LYS A 1 126 ? 1.242 11.500 29.681 1.00 91.25 126 LYS A C 1
ATOM 1019 O O . LYS A 1 126 ? 1.901 10.490 29.454 1.00 91.25 126 LYS A O 1
ATOM 1024 N N . LEU A 1 127 ? 0.145 11.506 30.443 1.00 92.19 127 LEU A N 1
ATOM 1025 C CA . LEU A 1 127 ? -0.383 10.343 31.171 1.00 92.19 127 LEU A CA 1
ATOM 1026 C C . LEU A 1 127 ? -1.479 9.581 30.406 1.00 92.19 127 LEU A C 1
ATOM 1028 O O . LEU A 1 127 ? -1.994 8.583 30.900 1.00 92.19 127 LEU A O 1
ATOM 1032 N N . SER A 1 128 ? -1.853 10.032 29.206 1.00 91.19 128 SER A N 1
ATOM 1033 C CA . SER A 1 128 ? -2.906 9.377 28.429 1.00 91.19 128 SER A CA 1
ATOM 1034 C C . SER A 1 128 ? -2.490 7.966 28.021 1.00 91.19 128 SER A C 1
ATOM 1036 O O . SER A 1 128 ? -1.400 7.739 27.484 1.00 91.19 128 SER A O 1
ATOM 1038 N N . THR A 1 129 ? -3.386 7.007 28.256 1.00 92.88 129 THR A N 1
ATOM 1039 C CA . THR A 1 129 ? -3.178 5.622 27.839 1.00 92.88 129 THR A CA 1
ATOM 1040 C C . THR A 1 129 ? -3.064 5.548 26.319 1.00 92.88 129 THR A C 1
ATOM 1042 O O . THR A 1 129 ? -3.648 6.339 25.577 1.00 92.88 129 THR A O 1
ATOM 1045 N N . ASN A 1 130 ? -2.286 4.591 25.819 1.00 94.56 130 ASN A N 1
ATOM 1046 C CA . ASN A 1 130 ? -2.049 4.482 24.380 1.00 94.56 130 ASN A CA 1
ATOM 1047 C C . ASN A 1 130 ? -3.271 3.945 23.609 1.00 94.56 130 ASN A C 1
ATOM 1049 O O . ASN A 1 130 ? -3.427 4.239 22.427 1.00 94.56 130 ASN A O 1
ATOM 1053 N N . PHE A 1 131 ? -4.129 3.164 24.267 1.00 94.69 131 PHE A N 1
ATOM 1054 C CA . PHE A 1 131 ? -5.313 2.541 23.676 1.00 94.69 131 PHE A CA 1
ATOM 1055 C C . PHE A 1 131 ? -6.576 2.970 24.423 1.00 94.69 131 PHE A C 1
ATOM 1057 O O . PHE A 1 131 ? -6.528 3.177 25.637 1.00 94.69 131 PHE A O 1
ATOM 1064 N N . SER A 1 132 ? -7.691 3.089 23.701 1.00 91.00 132 SER A N 1
ATOM 1065 C CA . SER A 1 132 ? -9.003 3.300 24.309 1.00 91.00 132 SER A CA 1
ATOM 1066 C C . SER A 1 132 ? -9.424 2.045 25.078 1.00 91.00 132 SER A C 1
ATOM 1068 O O . SER A 1 132 ? -9.220 0.948 24.556 1.00 91.00 132 SER A O 1
ATOM 1070 N N . PRO A 1 133 ? -10.037 2.176 26.266 1.00 89.25 133 PRO A N 1
ATOM 1071 C CA . PRO A 1 133 ? -10.450 1.026 27.076 1.00 89.25 133 PRO A CA 1
ATOM 1072 C C . PRO A 1 133 ? -11.594 0.232 26.435 1.00 89.25 133 PRO A C 1
ATOM 1074 O O . PRO A 1 133 ? -11.737 -0.957 26.686 1.00 89.25 133 PRO A O 1
ATOM 1077 N N . GLN A 1 134 ? -12.388 0.879 25.580 1.00 90.38 134 GLN A N 1
ATOM 1078 C CA . GLN A 1 134 ? -13.536 0.254 24.946 1.00 90.38 134 GLN A CA 1
ATOM 1079 C C . GLN A 1 134 ? -13.100 -0.754 23.864 1.00 90.38 134 GLN A C 1
ATOM 1081 O O . GLN A 1 134 ? -12.412 -0.351 22.914 1.00 90.38 134 GLN A O 1
ATOM 1086 N N . PRO A 1 135 ? -13.506 -2.034 23.969 1.00 94.19 135 PRO A N 1
ATOM 1087 C CA . PRO A 1 135 ? -13.210 -3.040 22.961 1.00 94.19 135 PRO A CA 1
ATOM 1088 C C . PRO A 1 135 ? -14.069 -2.862 21.706 1.00 94.19 135 PRO A C 1
ATOM 1090 O O . PRO A 1 135 ? -15.216 -2.415 21.760 1.00 94.19 135 PRO A O 1
ATOM 1093 N N . TYR A 1 136 ? -13.486 -3.227 20.568 1.00 96.00 136 TYR A N 1
ATOM 1094 C CA . TYR A 1 136 ? -14.134 -3.286 19.263 1.00 96.00 136 TYR A CA 1
ATOM 1095 C C . TYR A 1 136 ? -14.070 -4.716 18.732 1.00 96.00 136 TYR A C 1
ATOM 1097 O O . TYR A 1 136 ? -13.083 -5.424 18.940 1.00 96.00 136 TYR A O 1
ATOM 1105 N N . THR A 1 137 ? -15.088 -5.109 17.975 1.00 96.50 137 THR A N 1
ATOM 1106 C CA . THR A 1 1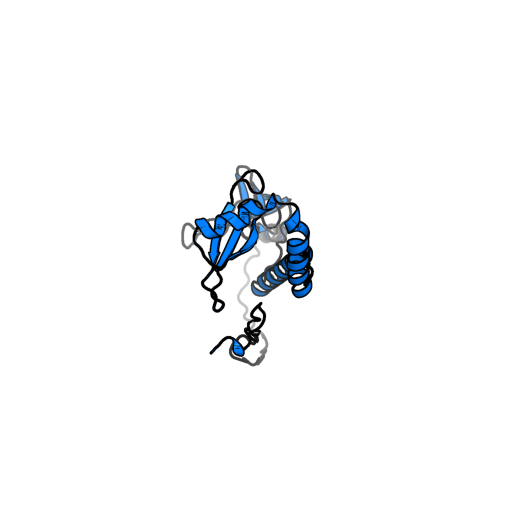37 ? -15.127 -6.389 17.265 1.00 96.50 137 THR A CA 1
ATOM 1107 C C . THR A 1 137 ? -14.677 -6.177 15.829 1.00 96.50 137 THR A C 1
ATOM 1109 O O . THR A 1 137 ? -15.134 -5.253 15.160 1.00 96.50 137 THR A O 1
ATOM 1112 N N . VAL A 1 138 ? -13.773 -7.012 15.326 1.00 97.06 138 VAL A N 1
ATOM 1113 C CA . VAL A 1 138 ? -13.323 -6.909 13.932 1.00 97.06 138 VAL A CA 1
ATOM 1114 C C . VAL A 1 138 ? -14.394 -7.450 12.984 1.00 97.06 138 VAL A C 1
ATOM 1116 O O . VAL A 1 138 ? -14.691 -8.640 13.012 1.00 97.06 138 VAL A O 1
ATOM 1119 N N . THR A 1 139 ? -14.920 -6.602 12.100 1.00 97.19 139 THR A N 1
ATOM 1120 C CA . THR A 1 139 ? -15.969 -6.965 11.129 1.00 97.19 139 THR A CA 1
ATOM 1121 C C . THR A 1 139 ? -15.383 -7.419 9.792 1.00 97.19 139 THR A C 1
ATOM 1123 O O . THR A 1 139 ? -15.891 -8.345 9.169 1.00 97.19 139 THR A O 1
ATOM 1126 N N . ALA A 1 140 ? -14.314 -6.770 9.314 1.00 96.88 140 ALA A N 1
ATOM 1127 C CA . ALA A 1 140 ? -13.729 -7.073 8.005 1.00 96.88 140 ALA A CA 1
ATOM 1128 C C . ALA A 1 140 ? -12.234 -6.740 7.932 1.00 96.88 140 ALA A C 1
ATOM 1130 O O . ALA A 1 140 ? -11.754 -5.801 8.572 1.00 96.88 140 ALA A O 1
ATOM 1131 N N . ILE A 1 141 ? -11.497 -7.479 7.099 1.00 97.06 141 ILE A N 1
ATOM 1132 C CA . ILE A 1 141 ? -10.054 -7.305 6.892 1.00 97.06 141 ILE A CA 1
ATOM 1133 C C . ILE A 1 141 ? -9.753 -7.302 5.389 1.00 97.06 141 ILE A C 1
ATOM 1135 O O . ILE A 1 141 ? -10.174 -8.197 4.662 1.00 97.06 141 ILE A O 1
ATOM 1139 N N . LYS A 1 142 ? -9.005 -6.298 4.916 1.00 96.56 142 LYS A N 1
ATOM 1140 C CA . LYS A 1 142 ? -8.503 -6.193 3.536 1.00 96.56 142 LYS A CA 1
ATOM 1141 C C . LYS A 1 142 ? -7.004 -5.895 3.550 1.00 96.56 142 LYS A C 1
ATOM 1143 O O . LYS A 1 142 ? -6.591 -4.742 3.704 1.00 96.56 142 LYS A O 1
ATOM 1148 N N . GLY A 1 143 ? -6.179 -6.927 3.379 1.00 92.56 143 GLY A N 1
ATOM 1149 C CA . GLY A 1 143 ? -4.730 -6.813 3.580 1.00 92.56 143 GLY A CA 1
ATOM 1150 C C . GLY A 1 143 ? -4.426 -6.355 5.010 1.00 92.56 143 GLY A C 1
ATOM 1151 O O . GLY A 1 143 ? -5.001 -6.880 5.955 1.00 92.56 143 GLY A O 1
ATOM 1152 N N . SER A 1 144 ? -3.591 -5.327 5.183 1.00 93.62 144 SER A N 1
ATOM 1153 C CA . SER A 1 144 ? -3.322 -4.727 6.504 1.00 93.62 144 SER A CA 1
ATOM 1154 C C . SER A 1 144 ? -4.384 -3.718 6.962 1.00 93.62 144 SER A C 1
ATOM 1156 O O . SER A 1 144 ? -4.197 -3.071 7.987 1.00 93.62 144 SER A O 1
ATOM 1158 N N . LYS A 1 145 ? -5.467 -3.504 6.204 1.00 96.38 145 LYS A N 1
ATOM 1159 C CA . LYS A 1 145 ? -6.569 -2.612 6.591 1.00 96.38 145 LYS A CA 1
ATOM 1160 C C . LYS A 1 145 ? -7.615 -3.415 7.361 1.00 96.38 145 LYS A C 1
ATOM 1162 O O . LYS A 1 145 ? -8.172 -4.365 6.822 1.00 96.38 145 LYS A O 1
ATOM 1167 N N . VAL A 1 146 ? -7.898 -3.001 8.588 1.00 97.50 146 VAL A N 1
ATOM 1168 C CA . VAL A 1 146 ? -8.853 -3.638 9.496 1.00 97.50 146 VAL A CA 1
ATOM 1169 C C . VAL A 1 146 ? -10.019 -2.684 9.738 1.00 97.50 146 VAL A C 1
ATOM 1171 O O . VAL A 1 146 ? -9.821 -1.489 9.981 1.00 97.50 146 VAL A O 1
ATOM 1174 N N . VAL A 1 147 ? -11.231 -3.224 9.642 1.00 97.94 147 VAL A N 1
ATOM 1175 C CA . VAL A 1 147 ? -12.486 -2.556 9.979 1.00 97.94 147 VAL A CA 1
ATOM 1176 C C . VAL A 1 147 ? -13.011 -3.192 11.253 1.00 97.94 147 VAL A C 1
ATOM 1178 O O . VAL A 1 147 ? -13.227 -4.404 11.288 1.00 97.94 147 VAL A O 1
ATOM 1181 N N . ALA A 1 148 ? -13.206 -2.382 12.283 1.00 97.06 148 ALA A N 1
ATOM 1182 C CA . ALA A 1 148 ? -13.720 -2.825 13.565 1.00 97.06 148 ALA A CA 1
ATOM 1183 C C . ALA A 1 148 ? -14.899 -1.952 13.989 1.00 97.06 148 ALA A C 1
ATOM 1185 O O . ALA A 1 148 ? -14.974 -0.773 13.637 1.00 97.06 148 ALA A O 1
ATOM 1186 N N . GLU A 1 149 ? -15.814 -2.541 14.736 1.00 97.25 149 GLU A N 1
ATOM 1187 C CA . GLU A 1 149 ? -17.074 -1.934 15.126 1.00 97.25 149 GLU A CA 1
ATOM 1188 C C . GLU A 1 149 ? -17.350 -2.199 16.602 1.00 97.25 149 GLU A C 1
ATOM 1190 O O . GLU A 1 149 ? -17.088 -3.278 17.137 1.00 97.25 149 GLU A O 1
ATOM 1195 N N . ASN A 1 150 ? -17.838 -1.165 17.264 1.00 95.00 150 ASN A N 1
ATOM 1196 C CA . ASN A 1 150 ? -18.427 -1.212 18.589 1.00 95.00 150 ASN A CA 1
ATOM 1197 C C . ASN A 1 150 ? -19.889 -0.745 18.465 1.00 95.00 150 ASN A C 1
ATOM 1199 O O . ASN A 1 150 ? -20.272 -0.258 17.405 1.00 95.00 150 ASN A O 1
ATOM 1203 N N . LYS A 1 151 ? -20.682 -0.857 19.537 1.00 90.12 151 LYS A N 1
ATOM 1204 C CA . LYS A 1 151 ? -22.131 -0.577 19.564 1.00 90.12 151 LYS A CA 1
ATOM 1205 C C . LYS A 1 151 ? -22.544 0.698 18.816 1.00 90.12 151 LYS A C 1
ATOM 1207 O O . LYS A 1 151 ? -23.525 0.663 18.086 1.00 90.12 151 LYS A O 1
ATOM 1212 N N . ASP A 1 152 ? -21.752 1.763 18.936 1.00 90.75 152 ASP A N 1
ATOM 1213 C CA . ASP A 1 152 ? -22.081 3.069 18.349 1.00 90.75 152 ASP A CA 1
ATOM 1214 C C . ASP A 1 152 ? -21.134 3.496 17.218 1.00 90.75 152 ASP A C 1
ATOM 1216 O O . ASP A 1 152 ? -21.434 4.415 16.458 1.00 90.75 152 ASP A O 1
ATOM 1220 N N . HIS A 1 153 ? -19.958 2.868 17.101 1.00 93.56 153 HIS A N 1
ATOM 1221 C CA . HIS A 1 153 ? -18.860 3.406 16.297 1.00 93.56 153 HIS A CA 1
ATOM 12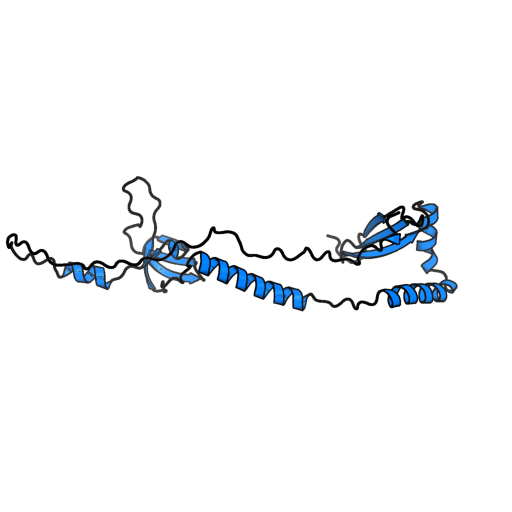22 C C . HIS A 1 153 ? -18.158 2.349 15.451 1.00 93.56 153 HIS A C 1
ATOM 1224 O O . HIS A 1 153 ? -17.633 1.357 15.959 1.00 93.56 153 HIS A O 1
ATOM 1230 N N . ARG A 1 154 ? -18.030 2.651 14.155 1.00 95.94 154 ARG A N 1
ATOM 1231 C CA . ARG A 1 154 ? -17.270 1.866 13.182 1.00 95.94 154 ARG A CA 1
ATOM 1232 C C . ARG A 1 154 ? -16.005 2.603 12.759 1.00 95.94 154 ARG A C 1
ATOM 1234 O O . ARG A 1 154 ? -16.053 3.749 12.320 1.00 95.94 154 ARG A O 1
ATOM 1241 N N . ILE A 1 155 ? -14.862 1.928 12.840 1.00 96.12 155 ILE A N 1
ATOM 1242 C CA . ILE A 1 155 ? -13.553 2.492 12.513 1.00 96.12 155 ILE A CA 1
ATOM 1243 C C . ILE A 1 155 ? -12.794 1.623 11.510 1.00 96.12 155 ILE A C 1
ATOM 1245 O O . ILE A 1 155 ? -12.816 0.398 11.562 1.00 96.12 155 ILE A O 1
ATOM 1249 N N . THR A 1 156 ? -12.081 2.278 10.590 1.00 97.50 156 THR A N 1
ATOM 1250 C CA . THR A 1 156 ? -11.208 1.626 9.604 1.00 97.50 156 THR A CA 1
ATOM 1251 C C . THR A 1 156 ? -9.788 2.170 9.714 1.00 97.50 156 THR A C 1
ATOM 1253 O O . THR A 1 156 ? -9.569 3.361 9.488 1.00 97.50 156 THR A O 1
ATOM 1256 N N . ARG A 1 157 ? -8.807 1.319 10.045 1.00 96.88 157 ARG A N 1
ATOM 1257 C CA . ARG A 1 157 ? -7.383 1.698 10.185 1.00 96.88 157 ARG A CA 1
ATOM 1258 C C . ARG A 1 157 ? -6.444 0.555 9.785 1.00 96.88 157 ARG A C 1
ATOM 1260 O O . ARG A 1 157 ? -6.884 -0.540 9.456 1.00 96.88 157 ARG A O 1
ATOM 1267 N N . ASN A 1 158 ? -5.136 0.818 9.764 1.00 96.06 158 ASN A N 1
ATOM 1268 C CA . ASN A 1 158 ? -4.133 -0.239 9.604 1.00 96.06 158 ASN A CA 1
ATOM 1269 C C . ASN A 1 158 ? -4.142 -1.167 10.838 1.00 96.06 158 ASN A C 1
ATOM 1271 O O . ASN A 1 158 ? -4.375 -0.691 11.947 1.00 96.06 158 ASN A O 1
ATOM 1275 N N . SER A 1 159 ? -3.848 -2.455 10.660 1.00 94.38 159 SER A N 1
ATOM 1276 C CA . SER A 1 159 ? -3.734 -3.470 11.714 1.00 94.38 159 SER A CA 1
ATOM 1277 C C . SER A 1 159 ? -2.834 -3.051 12.884 1.00 94.38 159 SER A C 1
ATOM 1279 O O . SER A 1 159 ? -3.090 -3.454 14.010 1.00 94.38 159 SER A O 1
ATOM 1281 N N . SER A 1 160 ? -1.827 -2.198 12.658 1.00 93.56 160 SER A N 1
ATOM 1282 C CA . SER A 1 160 ? -0.934 -1.664 13.702 1.00 93.56 160 SER A CA 1
ATOM 1283 C C . SER A 1 160 ? -1.601 -0.710 14.703 1.00 93.56 160 SER A C 1
ATOM 1285 O O . SER A 1 160 ? -1.044 -0.450 15.769 1.00 93.56 160 SER A O 1
ATOM 1287 N N . PHE A 1 161 ? -2.784 -0.177 14.382 1.00 94.94 161 PHE A N 1
ATOM 1288 C CA . PHE A 1 161 ? -3.568 0.664 15.295 1.00 94.94 161 PHE A CA 1
ATOM 1289 C C . PHE A 1 161 ? -4.402 -0.154 16.278 1.00 94.94 161 PHE A C 1
ATOM 1291 O O . PHE A 1 161 ? -4.994 0.425 17.186 1.00 94.94 161 PHE A O 1
ATOM 1298 N N . PHE A 1 162 ? -4.449 -1.471 16.105 1.00 95.25 162 PHE A N 1
ATOM 1299 C CA . PHE A 1 162 ? -5.252 -2.360 16.920 1.00 95.25 162 PHE A CA 1
ATOM 1300 C C . PHE A 1 162 ? -4.351 -3.234 17.789 1.00 95.25 162 PHE A C 1
ATOM 1302 O O . PHE A 1 162 ? -3.304 -3.707 17.345 1.00 95.25 162 PHE A O 1
ATOM 1309 N N . ARG A 1 163 ? -4.769 -3.475 19.031 1.00 93.38 163 ARG A N 1
ATOM 1310 C CA . ARG A 1 163 ? -4.164 -4.479 19.912 1.00 93.38 163 ARG A CA 1
ATOM 1311 C C . ARG A 1 163 ? -5.196 -5.555 20.203 1.00 93.38 163 ARG A C 1
ATOM 1313 O O . ARG A 1 163 ? -6.233 -5.247 20.780 1.00 93.38 163 ARG A O 1
ATOM 1320 N N . LYS A 1 164 ? -4.914 -6.800 19.817 1.00 93.62 164 LYS A N 1
ATOM 1321 C CA . LYS A 1 164 ? -5.776 -7.944 20.134 1.00 93.62 164 LYS A CA 1
ATOM 1322 C C . LYS A 1 164 ? -5.849 -8.143 21.647 1.00 93.62 164 LYS A C 1
ATOM 1324 O O . LYS A 1 164 ? -4.822 -8.097 22.324 1.00 93.62 164 LYS A O 1
ATOM 1329 N N . LEU A 1 165 ? -7.060 -8.327 22.160 1.00 90.94 165 LEU A N 1
ATOM 1330 C CA . LEU A 1 165 ? -7.302 -8.706 23.546 1.00 90.94 165 LEU A CA 1
ATOM 1331 C C . LEU A 1 165 ? -7.168 -10.221 23.671 1.00 90.94 165 LEU A C 1
ATOM 1333 O O . LEU A 1 165 ? -7.765 -10.964 22.890 1.00 90.94 165 LEU A O 1
ATOM 1337 N N . ASN A 1 166 ? -6.373 -10.674 24.639 1.00 84.50 166 ASN A N 1
ATOM 1338 C CA . ASN A 1 166 ? -6.347 -12.080 25.012 1.00 84.50 166 ASN A CA 1
ATOM 1339 C C . ASN A 1 166 ? -7.400 -12.294 26.101 1.00 84.50 166 ASN A C 1
ATOM 1341 O O . ASN A 1 166 ? -7.187 -11.826 27.208 1.00 84.50 166 ASN A O 1
ATOM 1345 N N . LYS A 1 167 ? -8.522 -12.951 25.793 1.00 71.69 167 LYS A N 1
ATOM 1346 C CA . LYS A 1 167 ? -9.612 -13.147 26.764 1.00 71.69 167 LYS A CA 1
ATOM 1347 C C . LYS A 1 167 ? -9.175 -13.968 27.982 1.00 71.69 167 LYS A C 1
ATOM 1349 O O . LYS A 1 167 ? -9.566 -13.638 29.089 1.00 71.69 167 LYS A O 1
ATOM 1354 N N . GLU A 1 168 ? -8.308 -14.959 27.789 1.00 70.19 168 GLU A N 1
ATOM 1355 C CA . GLU A 1 168 ? -7.871 -15.877 28.853 1.00 70.19 168 GLU A CA 1
ATOM 1356 C C . GLU A 1 168 ? -7.121 -15.148 29.970 1.00 70.19 168 GLU A C 1
ATOM 1358 O O . GLU A 1 168 ? -7.389 -15.362 31.144 1.00 70.19 168 GLU A O 1
ATOM 1363 N N . LYS A 1 169 ? -6.243 -14.205 29.605 1.00 62.53 169 LYS A N 1
ATOM 1364 C CA . LYS A 1 169 ? -5.474 -13.429 30.585 1.00 62.53 169 LYS A CA 1
ATOM 1365 C C . LYS A 1 169 ? -6.353 -12.525 31.462 1.00 62.53 169 LYS A C 1
ATOM 1367 O O . LYS A 1 169 ? -5.957 -12.197 32.564 1.00 62.53 169 LYS A O 1
ATOM 1372 N N . TRP A 1 170 ? -7.511 -12.104 30.962 1.00 57.72 170 TRP A N 1
ATOM 1373 C CA . TRP A 1 170 ? -8.390 -11.168 31.669 1.00 57.72 170 TRP A CA 1
ATOM 1374 C C . TRP A 1 170 ? -9.408 -11.888 32.550 1.00 57.72 170 TRP A C 1
ATOM 1376 O O . TRP A 1 170 ? -9.873 -11.305 33.513 1.00 57.72 170 TRP A O 1
ATOM 1386 N N . MET A 1 171 ? -9.753 -13.134 32.214 1.00 53.78 171 MET A N 1
ATOM 1387 C CA . MET A 1 171 ? -10.703 -13.941 32.987 1.00 53.78 171 MET A CA 1
ATOM 1388 C C . MET A 1 171 ? -10.014 -14.702 34.129 1.00 53.78 171 MET A C 1
ATOM 1390 O O . MET A 1 171 ? -10.641 -14.934 35.150 1.00 53.78 171 MET A O 1
ATOM 1394 N N . ALA A 1 172 ? -8.726 -15.040 33.991 1.00 59.94 172 ALA A N 1
ATOM 1395 C CA . ALA A 1 172 ? -7.961 -15.708 35.048 1.00 59.94 172 ALA A CA 1
ATOM 1396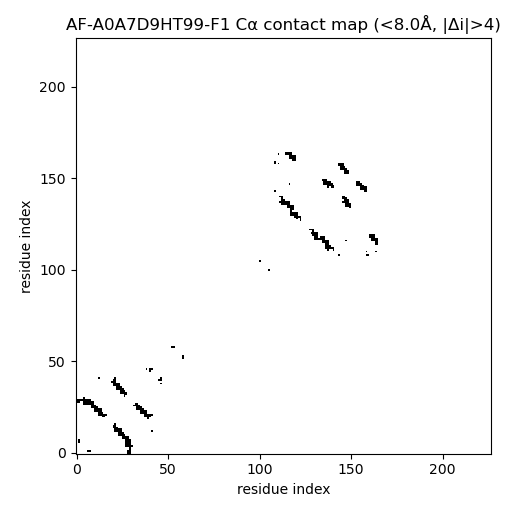 C C . ALA A 1 172 ? -7.627 -14.793 36.244 1.00 59.94 172 ALA A C 1
ATOM 1398 O O . ALA A 1 172 ? -7.434 -15.281 37.345 1.00 59.94 172 ALA A O 1
ATOM 1399 N N . GLU A 1 173 ? -7.569 -13.471 36.043 1.00 56.06 173 GLU A N 1
ATOM 1400 C CA . GLU A 1 173 ? -7.274 -12.505 37.116 1.00 56.06 173 GLU A CA 1
ATOM 1401 C C . GLU A 1 173 ? -8.505 -12.219 38.011 1.00 56.06 173 GLU A C 1
ATOM 1403 O O . GLU A 1 173 ? -8.336 -11.667 39.089 1.00 56.06 173 GLU A O 1
ATOM 1408 N N . GLU A 1 174 ? -9.725 -12.610 37.604 1.00 56.81 174 GLU A N 1
ATOM 1409 C CA . GLU A 1 174 ? -10.952 -12.446 38.414 1.00 56.81 174 GLU A CA 1
ATOM 1410 C C . GLU A 1 174 ? -11.200 -13.612 39.395 1.00 56.81 174 GLU A C 1
ATOM 1412 O O . GLU A 1 174 ? -11.995 -13.464 40.321 1.00 56.81 174 GLU A O 1
ATOM 1417 N N . GLU A 1 175 ? -10.529 -14.760 39.228 1.00 56.44 175 GLU A N 1
ATOM 1418 C CA . GLU A 1 175 ? -10.672 -15.920 40.129 1.00 56.44 175 GLU A CA 1
ATOM 1419 C C . GLU A 1 175 ? -9.718 -15.867 41.344 1.00 56.44 175 GLU A C 1
ATOM 1421 O O . GLU A 1 175 ? -9.978 -16.529 42.345 1.00 56.44 175 GLU A O 1
ATOM 1426 N N . ASP A 1 176 ? -8.672 -15.029 41.309 1.00 52.91 176 ASP A N 1
ATOM 1427 C CA . ASP A 1 176 ? -7.630 -14.952 42.353 1.00 52.91 176 ASP A CA 1
ATOM 1428 C C . ASP A 1 176 ? -7.861 -13.840 43.412 1.00 52.91 176 ASP A C 1
ATOM 1430 O O . ASP A 1 176 ? -7.060 -13.690 44.337 1.00 52.91 176 ASP A O 1
ATOM 1434 N N . ASP A 1 177 ? -8.956 -13.070 43.328 1.00 57.97 177 ASP A N 1
ATOM 1435 C CA . ASP A 1 177 ? -9.287 -11.982 44.276 1.00 57.97 177 ASP A CA 1
ATOM 1436 C C . ASP A 1 177 ? -9.971 -12.465 45.588 1.00 57.97 177 ASP A C 1
ATOM 1438 O O . ASP A 1 177 ? -10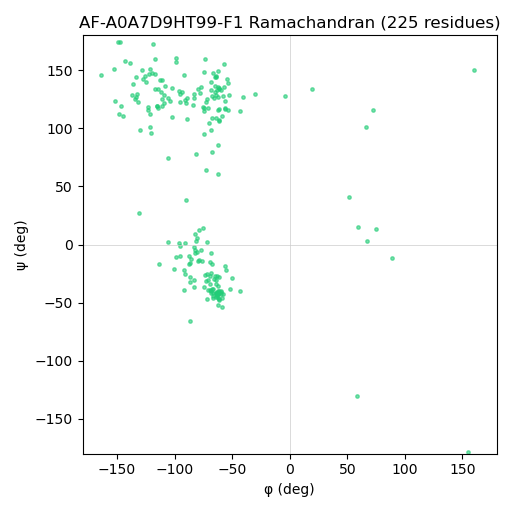.384 -11.654 46.427 1.00 57.97 177 ASP A O 1
ATOM 1442 N N . GLU A 1 178 ? -10.040 -13.780 45.847 1.00 57.22 178 GLU A N 1
ATOM 1443 C CA . GLU A 1 178 ? -10.272 -14.302 47.205 1.00 57.22 178 GLU A CA 1
ATOM 1444 C C . GLU A 1 178 ? -8.999 -14.150 4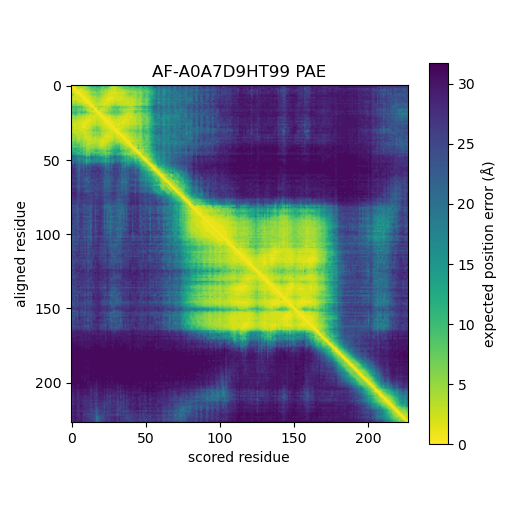8.060 1.00 57.22 178 GLU A C 1
ATOM 1446 O O . GLU A 1 178 ? -8.095 -14.980 48.057 1.00 57.22 178 GLU A O 1
ATOM 1451 N N . MET A 1 179 ? -8.942 -13.053 48.820 1.00 50.03 179 MET A N 1
ATOM 1452 C CA . MET A 1 179 ? -7.859 -12.671 49.739 1.00 50.03 179 MET A CA 1
ATOM 1453 C C . MET A 1 179 ? -7.304 -13.819 50.620 1.00 50.03 179 MET A C 1
ATOM 1455 O O . MET A 1 179 ? -7.970 -14.210 51.586 1.00 50.03 179 MET A O 1
ATOM 1459 N N . PRO A 1 180 ? -6.031 -14.248 50.466 1.00 45.47 180 PRO A N 1
ATOM 1460 C CA . PRO A 1 180 ? -5.329 -14.957 51.522 1.00 45.47 180 PRO A CA 1
ATOM 1461 C C . PRO A 1 180 ? -4.598 -13.965 52.440 1.00 45.47 180 PRO A C 1
ATOM 1463 O O . PRO A 1 180 ? -3.802 -13.120 52.027 1.00 45.47 180 PRO A O 1
ATOM 1466 N N . VAL A 1 181 ? -4.890 -14.086 53.733 1.00 44.28 181 VAL A N 1
ATOM 1467 C CA . VAL A 1 181 ? -4.317 -13.303 54.832 1.00 44.28 181 VAL A CA 1
ATOM 1468 C C . VAL A 1 181 ? -2.796 -13.504 54.941 1.00 44.28 181 VAL A C 1
ATOM 1470 O O . VAL A 1 181 ? -2.293 -14.623 54.911 1.00 44.28 181 VAL A O 1
ATOM 1473 N N . ALA A 1 182 ? -2.101 -12.374 55.112 1.00 43.81 182 ALA A N 1
ATOM 1474 C CA . ALA A 1 182 ? -0.705 -12.148 55.500 1.00 43.81 182 ALA A CA 1
ATOM 1475 C C . ALA A 1 182 ? 0.170 -13.363 55.869 1.00 43.81 182 ALA A C 1
ATOM 1477 O O . ALA A 1 182 ? -0.104 -14.035 56.859 1.00 43.81 182 ALA A O 1
ATOM 1478 N N . ARG A 1 183 ? 1.355 -13.473 55.239 1.00 37.72 183 ARG A N 1
ATOM 1479 C CA . ARG A 1 183 ? 2.569 -14.027 55.873 1.00 37.72 183 ARG A CA 1
ATOM 1480 C C . ARG A 1 183 ? 3.853 -13.322 55.403 1.00 37.72 183 ARG A C 1
ATOM 1482 O O . ARG A 1 183 ? 4.252 -13.395 54.251 1.00 37.72 183 ARG A O 1
ATOM 1489 N N . THR A 1 184 ? 4.422 -12.588 56.360 1.00 34.34 184 THR A N 1
ATOM 1490 C CA . THR A 1 184 ? 5.840 -12.329 56.687 1.00 34.34 184 THR A CA 1
ATOM 1491 C C . THR A 1 184 ? 6.958 -12.555 55.660 1.00 34.34 184 THR A C 1
ATOM 1493 O O . THR A 1 184 ? 7.123 -13.637 55.111 1.00 34.34 184 THR A O 1
ATOM 1496 N N . ARG A 1 185 ? 7.833 -11.533 55.596 1.00 40.19 185 ARG A N 1
ATOM 1497 C CA . ARG A 1 185 ? 9.224 -11.530 55.100 1.00 40.19 185 ARG A CA 1
ATOM 1498 C C . ARG A 1 185 ? 9.955 -12.864 55.285 1.00 40.19 185 ARG A C 1
ATOM 1500 O O . ARG A 1 185 ? 10.109 -13.325 56.412 1.00 40.19 185 ARG A O 1
ATOM 1507 N N . GLY A 1 186 ? 10.558 -13.325 54.197 1.00 31.62 186 GLY A N 1
ATOM 1508 C CA . GLY A 1 186 ? 11.692 -14.237 54.176 1.00 31.62 186 GLY A CA 1
ATOM 1509 C C . GLY A 1 186 ? 12.560 -13.877 52.977 1.00 31.62 186 GLY A C 1
ATOM 1510 O O . GLY A 1 186 ? 12.081 -13.835 51.849 1.00 31.62 186 GLY A O 1
ATOM 1511 N N . SER A 1 187 ? 13.801 -13.502 53.252 1.00 40.06 187 SER A N 1
ATOM 1512 C CA . SER A 1 187 ? 14.889 -13.371 52.289 1.00 40.06 187 SER A CA 1
ATOM 1513 C C . SER A 1 187 ? 15.239 -14.729 51.695 1.00 40.06 187 SER A C 1
ATOM 1515 O O . SER A 1 187 ? 15.435 -15.655 52.473 1.00 40.06 187 SER A O 1
ATOM 1517 N N . GLU A 1 188 ? 15.451 -14.813 50.385 1.00 34.69 188 GLU A N 1
ATOM 1518 C CA . GLU A 1 188 ? 16.309 -15.844 49.801 1.00 34.69 188 GLU A CA 1
ATOM 1519 C C . GLU A 1 188 ? 16.928 -15.325 48.500 1.00 34.69 188 GLU A C 1
ATOM 1521 O O . GLU A 1 188 ? 16.262 -14.811 47.601 1.00 34.69 188 GLU A O 1
ATOM 1526 N N . VAL A 1 189 ? 18.255 -15.370 48.498 1.00 44.00 189 VAL A N 1
ATOM 1527 C CA . VAL A 1 189 ? 19.177 -14.949 47.454 1.00 44.00 189 VAL A CA 1
ATOM 1528 C C . VAL A 1 189 ? 19.617 -16.224 46.774 1.00 44.00 189 VAL A C 1
ATOM 1530 O O . VAL A 1 189 ? 20.395 -16.907 47.412 1.00 44.00 189 VAL A O 1
ATOM 1533 N N . GLU A 1 190 ? 19.229 -16.522 45.531 1.00 35.91 190 GLU A N 1
ATOM 1534 C CA . GLU A 1 190 ? 19.987 -17.467 44.694 1.00 35.91 190 GLU A CA 1
ATOM 1535 C C . GLU A 1 190 ? 19.899 -17.124 43.194 1.00 35.91 190 GLU A C 1
ATOM 1537 O O . GLU A 1 190 ? 18.864 -17.234 42.547 1.00 35.91 190 GLU A O 1
ATOM 1542 N N . ASN A 1 191 ? 21.062 -16.711 42.682 1.00 36.03 191 ASN A N 1
ATOM 1543 C CA . ASN A 1 191 ? 21.711 -17.217 41.472 1.00 36.03 191 ASN A CA 1
ATOM 1544 C C . ASN A 1 191 ? 21.039 -16.982 40.100 1.00 36.03 191 ASN A C 1
ATOM 1546 O O . ASN A 1 191 ? 20.183 -17.737 39.646 1.00 36.03 191 ASN A O 1
ATOM 1550 N N . ALA A 1 192 ? 21.555 -15.990 39.366 1.00 34.47 192 ALA A N 1
ATOM 1551 C CA . ALA A 1 192 ? 21.458 -15.936 37.911 1.00 34.47 192 ALA A CA 1
ATOM 1552 C C . ALA A 1 192 ? 22.876 -15.847 37.347 1.00 34.47 192 ALA A C 1
ATOM 1554 O O . ALA A 1 192 ? 23.612 -14.898 37.620 1.00 34.47 192 ALA A O 1
ATOM 1555 N N . GLY A 1 193 ? 23.239 -16.894 36.614 1.00 34.62 193 GLY A N 1
ATOM 1556 C CA . GLY A 1 193 ? 24.578 -17.132 36.123 1.00 34.62 193 GLY A CA 1
ATOM 1557 C C . GLY A 1 193 ? 25.054 -16.075 35.138 1.00 34.62 193 GLY A C 1
ATOM 1558 O O . GLY A 1 193 ? 24.322 -15.549 34.298 1.00 34.62 193 GLY A O 1
ATOM 1559 N N . GLU A 1 194 ? 26.341 -15.824 35.273 1.00 37.00 194 GLU A N 1
ATOM 1560 C CA . GLU A 1 194 ? 27.218 -15.146 34.347 1.00 37.00 194 GLU A CA 1
ATOM 1561 C C . GLU A 1 194 ? 27.196 -15.846 32.977 1.00 37.00 194 GLU A C 1
ATOM 1563 O O . GLU A 1 194 ? 27.560 -17.013 32.848 1.00 37.00 194 GLU A O 1
ATOM 1568 N N . ILE A 1 195 ? 26.750 -15.132 31.941 1.00 37.34 195 ILE A N 1
ATOM 1569 C CA . ILE A 1 195 ? 26.971 -15.509 30.542 1.00 37.34 195 ILE A CA 1
ATOM 1570 C C . ILE A 1 195 ? 27.742 -14.359 29.904 1.00 37.34 195 ILE A C 1
ATOM 1572 O O . ILE A 1 195 ? 27.175 -13.351 29.482 1.00 37.34 195 ILE A O 1
ATOM 1576 N N . GLN A 1 196 ? 29.061 -14.522 29.874 1.00 36.03 196 GLN A N 1
ATOM 1577 C CA . GLN A 1 196 ? 29.950 -13.752 29.020 1.00 36.03 196 GLN A CA 1
ATOM 1578 C C . GLN A 1 196 ? 29.779 -14.282 27.591 1.00 36.03 196 GLN A C 1
ATOM 1580 O O . GLN A 1 196 ? 30.050 -15.450 27.318 1.00 36.03 196 GLN A O 1
ATOM 1585 N N . GLN A 1 197 ? 29.308 -13.435 26.681 1.00 36.62 197 GLN A N 1
ATOM 1586 C CA . GLN A 1 197 ? 29.516 -13.630 25.249 1.00 36.62 197 GLN A CA 1
ATOM 1587 C C . GLN A 1 197 ? 30.240 -12.397 24.722 1.00 36.62 197 GLN A C 1
ATOM 1589 O O . GLN A 1 197 ? 29.657 -11.328 24.541 1.00 36.62 197 GLN A O 1
ATOM 1594 N N . GLU A 1 198 ? 31.545 -12.566 24.532 1.00 45.25 198 GLU A N 1
ATOM 1595 C CA . GLU A 1 198 ? 32.332 -11.782 23.594 1.00 45.25 198 GLU A CA 1
ATOM 1596 C C . GLU A 1 198 ? 31.780 -12.032 22.187 1.00 45.25 198 GLU A C 1
ATOM 1598 O O . GLU A 1 198 ? 31.875 -13.148 21.683 1.00 45.25 198 GLU A O 1
ATOM 1603 N N . GLU A 1 199 ? 31.248 -11.007 21.520 1.00 42.12 199 GLU A N 1
ATOM 1604 C CA . GLU A 1 199 ? 31.176 -11.022 20.060 1.00 42.12 199 GLU A CA 1
ATOM 1605 C C . GLU A 1 199 ? 31.695 -9.711 19.468 1.00 42.12 199 GLU A C 1
ATOM 1607 O O . GLU A 1 199 ? 31.275 -8.596 19.783 1.00 42.12 199 GLU A O 1
ATOM 1612 N N . GLN A 1 200 ? 32.691 -9.921 18.619 1.00 41.97 200 GLN A N 1
ATOM 1613 C CA . GLN A 1 200 ? 33.570 -8.989 17.943 1.00 41.97 200 GLN A CA 1
ATOM 1614 C C . GLN A 1 200 ? 32.785 -7.961 17.122 1.00 41.97 200 GLN A C 1
ATOM 1616 O O . GLN A 1 200 ? 32.012 -8.297 16.224 1.00 41.97 200 GLN A O 1
ATOM 1621 N N . HIS A 1 201 ? 33.012 -6.680 17.404 1.00 42.12 201 HIS A N 1
ATOM 1622 C CA . HIS A 1 201 ? 32.419 -5.582 16.651 1.00 42.12 201 HIS A CA 1
ATOM 1623 C C . HIS A 1 201 ? 33.233 -5.341 15.369 1.00 42.12 201 HIS A C 1
ATOM 1625 O O . HIS A 1 201 ? 34.063 -4.435 15.303 1.00 42.12 201 HIS A O 1
ATOM 1631 N N . ASP A 1 202 ? 33.027 -6.192 14.364 1.00 47.59 202 ASP A N 1
ATOM 1632 C CA . ASP A 1 202 ? 33.749 -6.115 13.096 1.00 47.59 202 ASP A CA 1
ATOM 1633 C C . ASP A 1 202 ? 33.166 -5.037 12.161 1.00 47.59 202 ASP A C 1
ATOM 1635 O O . ASP A 1 202 ? 31.955 -4.931 11.954 1.00 47.59 202 ASP A O 1
ATOM 1639 N N . GLY A 1 203 ? 34.069 -4.243 11.584 1.00 51.91 203 GLY A N 1
ATOM 1640 C CA . GLY A 1 203 ? 33.883 -3.537 10.320 1.00 51.91 203 GLY A CA 1
ATOM 1641 C C . GLY A 1 203 ? 32.939 -2.331 10.279 1.00 51.91 203 GLY A C 1
ATOM 1642 O O . GLY A 1 203 ? 31.713 -2.428 10.331 1.00 51.91 203 GLY A O 1
ATOM 1643 N N . LEU A 1 204 ? 33.520 -1.158 10.004 1.00 53.22 204 LEU A N 1
ATOM 1644 C CA . LEU A 1 204 ? 32.823 0.014 9.466 1.00 53.22 204 LEU A CA 1
ATOM 1645 C C . LEU A 1 204 ? 31.794 -0.393 8.395 1.00 53.22 204 LEU A C 1
ATOM 1647 O O . LEU A 1 204 ? 32.133 -1.032 7.401 1.00 53.22 204 LEU A O 1
ATOM 1651 N N . ARG A 1 205 ? 30.544 0.053 8.579 1.00 55.31 205 ARG A N 1
ATOM 1652 C CA . ARG A 1 205 ? 29.402 -0.074 7.653 1.00 55.31 205 ARG A CA 1
ATOM 1653 C C . ARG A 1 205 ? 29.642 0.654 6.320 1.00 55.31 205 ARG A C 1
ATOM 1655 O O . ARG A 1 205 ? 28.900 1.573 5.968 1.00 55.31 205 ARG A O 1
ATOM 1662 N N . ARG A 1 206 ? 30.665 0.284 5.553 1.00 52.16 206 ARG A N 1
ATOM 1663 C CA . ARG A 1 206 ? 30.816 0.742 4.173 1.00 52.16 206 ARG A CA 1
ATOM 1664 C C . ARG A 1 206 ? 30.123 -0.260 3.264 1.00 52.16 206 ARG A C 1
ATOM 1666 O O . ARG A 1 206 ? 30.381 -1.455 3.317 1.00 52.16 206 ARG A O 1
ATOM 1673 N N . SER A 1 207 ? 29.193 0.237 2.456 1.00 63.28 207 SER A N 1
ATOM 1674 C CA . SER A 1 207 ? 28.530 -0.554 1.422 1.00 63.28 207 SER A CA 1
ATOM 1675 C C . SER A 1 207 ? 29.584 -1.215 0.528 1.00 63.28 207 SER A C 1
ATOM 1677 O O . SER A 1 207 ? 30.279 -0.511 -0.196 1.00 63.28 207 SER A O 1
ATOM 1679 N N . THR A 1 208 ? 29.655 -2.548 0.530 1.00 60.53 208 THR A N 1
ATOM 1680 C CA . THR A 1 208 ? 30.482 -3.359 -0.386 1.00 60.53 208 THR A CA 1
ATOM 1681 C C . THR A 1 208 ? 29.850 -3.516 -1.770 1.00 60.53 208 THR A C 1
ATOM 1683 O O . THR A 1 208 ? 30.271 -4.350 -2.568 1.00 60.53 208 THR A O 1
ATOM 1686 N N . ARG A 1 209 ? 28.814 -2.724 -2.081 1.00 65.31 209 ARG A N 1
ATOM 1687 C CA . ARG A 1 209 ? 28.279 -2.650 -3.441 1.00 65.31 209 ARG A CA 1
ATOM 1688 C C . ARG A 1 209 ? 29.392 -2.133 -4.349 1.00 65.31 209 ARG A C 1
ATOM 1690 O O . ARG A 1 209 ? 29.698 -0.945 -4.308 1.00 65.31 209 ARG A O 1
ATOM 1697 N N . ASN A 1 210 ? 29.955 -3.011 -5.176 1.00 63.91 210 ASN A N 1
ATOM 1698 C CA . ASN A 1 210 ? 30.665 -2.579 -6.369 1.00 63.91 210 ASN A CA 1
ATOM 1699 C C . ASN A 1 210 ? 29.687 -1.727 -7.180 1.00 63.91 210 ASN A C 1
ATOM 1701 O O . ASN A 1 210 ? 28.631 -2.215 -7.593 1.00 63.91 210 ASN A O 1
ATOM 1705 N N . CYS A 1 211 ? 30.005 -0.446 -7.363 1.00 58.94 211 CYS A N 1
ATOM 1706 C CA . CYS A 1 211 ? 29.350 0.351 -8.387 1.00 58.94 211 CYS A CA 1
ATOM 1707 C C . CYS A 1 211 ? 29.621 -0.364 -9.709 1.00 58.94 211 CYS A C 1
ATOM 1709 O O . CYS A 1 211 ? 30.772 -0.425 -10.141 1.00 58.94 211 CYS A O 1
ATOM 1711 N N . MET A 1 212 ? 28.589 -0.961 -10.314 1.00 58.03 212 MET A N 1
ATOM 1712 C CA . MET A 1 212 ? 28.733 -1.449 -11.680 1.00 58.03 212 MET A CA 1
ATOM 1713 C C . MET A 1 212 ? 29.145 -0.252 -12.544 1.00 58.03 212 MET A C 1
ATOM 1715 O O . MET A 1 212 ? 28.597 0.841 -12.344 1.00 58.03 212 MET A O 1
ATOM 1719 N N . PRO A 1 213 ? 30.126 -0.419 -13.445 1.00 60.44 213 PRO A N 1
ATOM 1720 C CA . PRO A 1 213 ? 30.460 0.630 -14.391 1.00 60.44 213 PRO A CA 1
ATOM 1721 C C . PRO A 1 213 ? 29.181 1.037 -15.123 1.00 60.44 213 PRO A C 1
ATOM 1723 O O . PRO A 1 213 ? 28.338 0.195 -15.437 1.00 60.44 213 PRO A O 1
ATOM 1726 N N . VAL A 1 214 ? 29.006 2.340 -15.329 1.00 58.72 214 VAL A N 1
ATOM 1727 C CA . VAL A 1 214 ? 27.873 2.859 -16.094 1.00 58.72 214 VAL A CA 1
ATOM 1728 C C . VAL A 1 214 ? 27.997 2.290 -17.503 1.00 58.72 214 VAL A C 1
ATOM 1730 O O . VAL A 1 214 ? 28.865 2.708 -18.265 1.00 58.72 214 VAL A O 1
ATOM 1733 N N . GLU A 1 215 ? 27.155 1.317 -17.845 1.00 57.09 215 GLU A N 1
ATOM 1734 C CA . GLU A 1 215 ? 27.000 0.898 -19.231 1.00 57.09 215 GLU A CA 1
ATOM 1735 C C . GLU A 1 215 ? 26.330 2.055 -19.972 1.00 57.09 215 GLU A C 1
ATOM 1737 O O . GLU A 1 215 ? 25.122 2.283 -19.877 1.00 57.09 215 GLU A O 1
ATOM 1742 N N . HIS A 1 216 ? 27.144 2.858 -20.657 1.00 46.97 216 HIS A N 1
ATOM 1743 C CA . HIS A 1 216 ? 26.639 3.822 -21.616 1.00 46.97 216 HIS A CA 1
ATOM 1744 C C . HIS A 1 216 ? 25.964 3.043 -22.744 1.00 46.97 216 HIS A C 1
ATOM 1746 O O . HIS A 1 216 ? 26.621 2.379 -23.542 1.00 46.97 216 HIS A O 1
ATOM 1752 N N . TYR A 1 217 ? 24.638 3.115 -22.804 1.00 47.41 217 TYR A N 1
ATOM 1753 C CA . TYR A 1 217 ? 23.885 2.585 -23.931 1.00 47.41 217 TYR A CA 1
ATOM 1754 C C . TYR A 1 217 ? 24.151 3.463 -25.160 1.00 47.41 217 TYR A C 1
ATOM 1756 O O . TYR A 1 217 ? 23.648 4.581 -25.256 1.00 47.41 217 TYR A O 1
ATOM 1764 N N . GLY A 1 218 ? 24.970 2.956 -26.079 1.00 55.38 218 GLY A N 1
ATOM 1765 C CA . GLY A 1 218 ? 25.337 3.605 -27.336 1.00 55.38 218 GLY A CA 1
ATOM 1766 C C . GLY A 1 218 ? 26.623 3.006 -27.901 1.00 55.38 218 GLY A C 1
ATOM 1767 O O . GLY A 1 218 ? 27.466 2.526 -27.148 1.00 55.38 218 GLY A O 1
ATOM 1768 N N . LEU A 1 219 ? 26.775 3.007 -29.228 1.00 51.03 219 LEU A N 1
ATOM 1769 C CA . LEU A 1 219 ? 28.050 2.647 -29.850 1.00 51.03 219 LEU A CA 1
ATOM 1770 C C . LEU A 1 219 ? 29.120 3.651 -29.381 1.00 51.03 219 LEU A C 1
ATOM 1772 O O . LEU A 1 219 ? 28.841 4.854 -29.394 1.00 51.03 219 LEU A O 1
ATOM 1776 N N . PRO A 1 220 ? 30.319 3.203 -28.966 1.00 56.19 220 PRO A N 1
ATOM 1777 C CA . PRO A 1 220 ? 31.397 4.122 -28.634 1.00 56.19 220 PRO A CA 1
ATOM 1778 C C . PRO A 1 220 ? 31.686 4.994 -29.856 1.00 56.19 220 PRO A C 1
ATOM 1780 O O . PRO A 1 220 ? 31.866 4.488 -30.966 1.00 56.19 220 PRO A O 1
ATOM 1783 N N . VAL A 1 221 ? 31.686 6.312 -29.659 1.00 56.88 221 VAL A N 1
ATOM 1784 C CA . VAL A 1 221 ? 32.008 7.263 -30.723 1.00 56.88 221 VAL A CA 1
ATOM 1785 C C . VAL A 1 221 ? 33.448 6.985 -31.144 1.00 56.88 221 VAL A C 1
ATOM 1787 O O . VAL A 1 221 ? 34.361 7.080 -30.324 1.00 56.88 221 VAL A O 1
ATOM 1790 N N . HIS A 1 222 ? 33.644 6.554 -32.391 1.00 48.03 222 HIS A N 1
ATOM 1791 C CA . HIS A 1 222 ? 34.963 6.188 -32.893 1.00 48.03 222 HIS A CA 1
ATOM 1792 C C . HIS A 1 222 ? 35.893 7.404 -32.788 1.00 48.03 222 HIS A C 1
ATOM 1794 O O . HIS A 1 222 ? 35.515 8.513 -33.172 1.00 48.03 222 HIS A O 1
ATOM 1800 N N . SER A 1 223 ? 37.101 7.204 -32.257 1.00 52.69 223 SER A N 1
ATOM 1801 C CA . SER A 1 223 ? 38.065 8.275 -31.956 1.00 52.69 223 SER A CA 1
ATOM 1802 C C . SER A 1 223 ? 38.422 9.140 -33.168 1.00 52.69 223 SER A C 1
ATOM 1804 O O . SER A 1 223 ? 38.840 10.278 -33.002 1.00 52.69 223 SER A O 1
ATOM 1806 N N . SER A 1 224 ? 38.174 8.653 -34.385 1.00 56.03 224 SER A N 1
ATOM 1807 C CA . SER A 1 224 ? 38.329 9.413 -35.629 1.00 56.03 224 SER A CA 1
ATOM 1808 C C . SER A 1 224 ? 37.330 10.563 -35.822 1.00 56.03 224 SER A C 1
ATOM 1810 O O . SER A 1 224 ? 37.444 11.283 -36.805 1.00 56.03 224 SER A O 1
ATOM 1812 N N . ILE A 1 225 ? 36.317 10.701 -34.960 1.00 50.91 225 ILE A N 1
ATOM 1813 C CA . ILE A 1 225 ? 35.317 11.785 -35.010 1.00 50.91 225 ILE A CA 1
ATOM 1814 C C . ILE A 1 225 ? 35.680 12.908 -34.014 1.00 50.91 225 ILE A C 1
ATOM 1816 O O . ILE A 1 225 ? 35.103 13.990 -34.058 1.00 50.91 225 ILE A O 1
ATOM 1820 N N . ILE A 1 226 ? 36.653 12.672 -33.125 1.00 42.91 226 ILE A N 1
ATOM 1821 C CA . ILE A 1 226 ? 37.163 13.653 -32.161 1.00 42.91 226 ILE A CA 1
ATOM 1822 C C . ILE A 1 226 ? 38.540 14.116 -32.649 1.00 42.91 226 ILE A C 1
ATOM 1824 O O . ILE A 1 226 ? 39.571 13.682 -32.141 1.00 42.91 226 ILE A O 1
ATOM 1828 N N . THR A 1 227 ? 38.574 14.954 -33.682 1.00 44.78 227 THR A N 1
ATOM 1829 C CA . THR A 1 227 ? 39.720 15.815 -34.028 1.00 44.78 227 THR A CA 1
ATOM 1830 C C . THR A 1 227 ? 39.203 17.047 -34.749 1.00 44.78 227 THR A C 1
ATOM 1832 O O . THR A 1 227 ? 38.352 16.874 -35.650 1.00 44.78 227 THR A O 1
#

Foldseek 3Di:
DDPDWPPDKDWDWDDDDPVQKIKIWIATPPPRDIDIDIFNDPDPVRVVVVVPVVPDPVCVVVCVVVVVVVCVVPPPPPPPCVVVVVVVVVVVVVVVVVVVCVVVVPDAFPDDQQFKKWFQDDDPDPPDDRTDPDIWGFHDDDRQWTWTDDPVDIDIDGVVRIDTDDPVVVVVVVVPPPDDDDDDDDDDDDDDDDDDDDDDPDDDPDPPPDPDPPPDPDDPDPCVVVD

InterPro domains:
  IPR012337 Ribonuclease H-like superfamily [SSF53098] (3-49)
  IPR036397 Ribonuclease H superfamily [G3DSA:3.30.420.10] (1-56)

Sequence (227 aa):
MPDRPWEKVKVDFYGPLPSGHYVLVVIDCYSRFPEVETLKSISAKKANPTLYNQSSPSTTFVQSQYSREIANNYTNPLVNRHSEAQANQGQQRDKAKQYADKRRHARPSNIKVGDQVLVKQQKRNKLSTNFSPQPYTVTAIKGSKVVAENKDHRITRNSSFFRKLNKEKWMAEEEDDEMPVARTRGSEVENAGEIQQEEQHDGLRRSTRNCMPVEHYGLPVHSSIIT

Secondary structure (DSSP, 8-state):
--SSTTSSEEEEEE---TTS-EEEEEEETTT--EEEEEES---HHHHHHHHHGGG-GGGHHHHHHHHHHHHHHS------THHHHHHHHHHHHHHHHHHHHHHTT-------TT-EEEEEPPP-STT--SEEEEEEEEEEEETTEEEEE-SS-EEEEEGGGEEE--HHHHHGGGSS-S---------------------------------------S----GGG--

Mean predicted aligned error: 20.86 Å

Nearest PDB structures (foldseek):
  5xgg-assembly6_F  TM=6.284E-01  e=1.392E-01  Entamoeba histolytica
  1uhf-assembly1_A  TM=6.221E-01  e=1.649E-01  Homo sapiens
  9c9m-assembly1_C  TM=6.222E-01  e=1.954E-01  Human immunodeficiency virus 1
  1uec-assembly1_A  TM=4.067E-01  e=8.861E-02  Homo sapiens
  4iio-assembly1_A  TM=6.094E-01  e=4.558E-01  Homo sapiens

Organism: Paramuricea clavata (NCBI:txid317549)

Solvent-accessible surface area (backbone atoms only — not comparable to full-atom values): 14711 Å² total; per-residue (Å²): 128,60,93,47,76,72,75,41,69,49,76,50,78,49,68,79,41,98,86,59,34,30,35,43,39,37,29,25,63,50,75,64,52,74,47,77,46,81,33,80,50,91,47,65,84,70,49,48,60,70,71,62,52,84,78,50,86,85,48,60,66,57,53,53,52,56,52,48,56,56,47,69,77,60,67,65,75,85,72,80,50,63,67,57,52,53,52,51,51,51,55,50,51,52,52,52,47,52,52,51,35,62,77,65,65,66,72,87,79,92,78,54,74,69,40,47,25,28,42,58,45,83,70,85,53,96,82,48,62,63,48,44,91,65,66,24,36,26,73,45,74,59,85,62,37,33,30,30,35,40,101,90,49,77,48,78,46,51,51,88,46,46,45,76,60,64,67,67,72,62,58,59,64,68,74,67,72,73,80,79,81,88,81,79,94,76,89,83,88,81,89,82,82,89,79,88,75,90,75,84,89,74,74,82,92,66,81,82,71,74,77,72,77,83,79,69,90,66,82,80,78,59,70,90,74,72,123

pLDDT: mean 71.32, std 20.66, range [31.62, 97.94]

Radius of gyration: 37.19 Å; Cα contacts (8 Å, |Δi|>4): 193; chains: 1; bounding box: 62×44×118 Å